Protein AF-A0ABD0YY43-F1 (afdb_monomer)

pLDDT: mean 82.17, std 14.76, range [37.38, 97.19]

Secondary structure (DSSP, 8-state):
--HHHHHHHHHHH-EEEPPHHHHHHTT-TT-SSS--HHHHHHHHHHHSPSSPPHHHHHHHHHHHHHH---------SS--------HHHHHHHHHHSEEESS------TT-GGGTEEEEEE-S-HHHHHHHHHHHHHS--SEEEEEE---SS-HHHHHHHHHHHHHHHHHH--SPPTTSPPTT---S-SSHHHHHHHHHHHHHHHHHHHHHHHHHHHHHHHHHT-------

InterPro domains:
  IPR011992 EF-hand domain pair [SSF47473] (21-54)
  IPR031356 Stealth protein CR4, conserved region 4 [PF17103] (133-190)
  IPR047141 Stealth family [PTHR24045] (1-225)

Radius of gyration: 30.5 Å; Cα contacts (8 Å, |Δi|>4): 172; chains: 1; bounding box: 90×61×92 Å

Mean predicted aligned error: 10.99 Å

Foldseek 3Di:
DPPVVVVVVVLVPAKDFDDLVVLQVVLPQVPLQDDDPLSVLLLLLQLDPPPDDPVSVVVVVVLVVVQDDPDPDDPDPGDHPPDDPRPSSVSSCVRPRMDRPDPDDDPDPPPPVQAEDEDEAELPPVVNSRVLSVCSNPPHNHYHYHYPYDPDDPVSSVVSVVVVVSSCCSNPVDDDPPDDDPVDDDPDPDPVVVVVVVVVVVVVVVVVVVVVVVVVVVVCCVVPPDDPPDD

Organism: NCBI:txid642074

Nearest PDB structures (foldseek):
  7s6n-assembly1_B  TM=3.798E-01  e=2.644E-12  Danio rerio
  7s05-assembly1_A  TM=4.177E-01  e=2.418E-10  Homo sapiens
  7s6n-assembly1_A  TM=4.137E-01  e=1.912E-10  Danio rerio
  7dxi-assembly1_B  TM=4.588E-01  e=2.381E-09  Drosophila melanogaster
  7s06-assembly1_B  TM=3.882E-01  e=8.785E-10  Homo sapiens

Sequence (231 aa):
MQFSFSYFYFLMSEKIDVPREKLFDMFDTDSSGTWSDREIRTILTRLYSLPLNRVSVLHFETMLKQCAKPRQNISHLYERYLDSNLKIMKQLEDKFGTLPKYPYDLVKSKVTETVSAFHMIPSNVTTLLTILDAVRSRPMKFICLNDDMGTEPPNQYEVARAILLDFYYSMLPHPSQFELDPEYRNRFLYYDDLMSWHFQRTLTYNVMLYAIIALLVLMTFYCCKPEVTHG

Solvent-accessible surface area (backbone atoms only — not comparable to full-atom values): 14103 Å² total; per-residue (Å²): 132,62,69,68,60,58,53,49,52,48,59,72,65,39,64,38,78,51,54,71,68,59,61,50,53,74,52,25,70,74,70,71,58,45,75,50,76,53,31,48,49,36,51,47,39,55,75,45,72,81,76,84,47,73,65,62,54,50,52,51,51,50,52,50,55,77,55,56,71,90,73,80,88,74,96,54,101,62,71,65,74,85,80,70,88,34,71,60,53,54,58,45,40,77,72,57,22,64,40,67,64,55,99,74,76,89,78,62,97,83,45,71,74,73,44,40,44,81,42,79,37,50,37,52,55,71,62,34,51,51,54,53,42,51,43,53,42,56,74,50,87,36,74,46,79,42,84,61,55,74,91,62,60,69,73,46,38,54,53,31,52,51,53,54,50,52,51,43,47,43,80,49,57,67,81,59,94,85,57,68,60,92,94,54,71,86,89,52,94,46,71,68,56,47,50,53,48,51,51,53,51,51,52,52,50,52,53,53,50,53,52,51,51,52,51,52,53,52,49,48,59,68,72,64,58,76,81,78,79,85,124

Structure (mmCIF, N/CA/C/O backbone):
data_AF-A0ABD0YY43-F1
#
_entry.id   AF-A0ABD0YY43-F1
#
loop_
_atom_site.group_PDB
_atom_site.id
_atom_site.type_symbol
_atom_site.label_atom_id
_atom_site.label_alt_id
_atom_site.label_comp_id
_atom_site.label_asym_id
_atom_site.label_entity_id
_atom_site.label_seq_id
_atom_site.pdbx_PDB_ins_code
_atom_site.Cartn_x
_atom_site.Cartn_y
_atom_site.Cartn_z
_atom_site.occupancy
_atom_site.B_iso_or_equiv
_atom_site.auth_seq_id
_atom_site.auth_comp_id
_atom_site.auth_asym_id
_atom_site.auth_atom_id
_atom_site.pdbx_PDB_model_num
ATOM 1 N N . MET A 1 1 ? -43.400 12.376 2.506 1.00 61.53 1 MET A N 1
ATOM 2 C CA . MET A 1 1 ? -42.117 11.850 1.982 1.00 61.53 1 MET A CA 1
ATOM 3 C C . MET A 1 1 ? -42.419 10.886 0.845 1.00 61.53 1 MET A C 1
ATOM 5 O O . MET A 1 1 ? -43.388 10.150 0.967 1.00 61.53 1 MET A O 1
ATOM 9 N N . GLN A 1 2 ? -41.647 10.894 -0.246 1.00 87.38 2 GLN A N 1
ATOM 10 C CA . GLN A 1 2 ? -41.758 9.860 -1.286 1.00 87.38 2 GLN A CA 1
ATOM 11 C C . GLN A 1 2 ? -41.125 8.554 -0.771 1.00 87.38 2 GLN A C 1
ATOM 13 O O . GLN A 1 2 ? -40.079 8.606 -0.126 1.00 87.38 2 GLN A O 1
ATOM 18 N N . PHE A 1 3 ? -41.744 7.402 -1.053 1.00 90.31 3 PHE A N 1
ATOM 19 C CA . PHE A 1 3 ? -41.306 6.079 -0.571 1.00 90.31 3 PHE A CA 1
ATOM 20 C C . PHE A 1 3 ? -39.839 5.764 -0.908 1.00 90.31 3 PHE A C 1
ATOM 22 O O . PHE A 1 3 ? -39.116 5.206 -0.085 1.00 90.31 3 PHE A O 1
ATOM 29 N N . SER A 1 4 ? -39.380 6.189 -2.086 1.00 87.06 4 SER A N 1
ATOM 30 C CA . SER A 1 4 ? -37.999 6.021 -2.547 1.00 87.06 4 SER A CA 1
ATOM 31 C C . SER A 1 4 ? -36.975 6.625 -1.584 1.00 87.06 4 SER A C 1
ATOM 33 O O . SER A 1 4 ? -36.005 5.957 -1.238 1.00 87.06 4 SER A O 1
ATOM 35 N N . PHE A 1 5 ? -37.197 7.848 -1.089 1.00 88.12 5 PHE A N 1
ATOM 36 C CA . PHE A 1 5 ? -36.275 8.482 -0.142 1.00 88.12 5 PHE A CA 1
ATOM 37 C C . PHE A 1 5 ? -36.197 7.702 1.169 1.00 88.12 5 PHE A C 1
ATOM 39 O O . PHE A 1 5 ? -35.101 7.434 1.649 1.00 88.12 5 PHE A O 1
ATOM 46 N N . SER A 1 6 ? -37.338 7.285 1.721 1.00 89.81 6 SER A N 1
ATOM 47 C CA . SER A 1 6 ? -37.380 6.486 2.950 1.00 89.81 6 SER A CA 1
ATOM 48 C C . SER A 1 6 ? -36.691 5.127 2.784 1.00 89.81 6 SER A C 1
ATOM 50 O O . SER A 1 6 ? -35.958 4.712 3.677 1.00 89.81 6 SER A O 1
ATOM 52 N N . TYR A 1 7 ? -36.859 4.465 1.634 1.00 89.69 7 TYR A N 1
ATOM 53 C CA . TYR A 1 7 ? -36.177 3.205 1.329 1.00 89.69 7 TYR A CA 1
ATOM 54 C C . TYR A 1 7 ? -34.656 3.375 1.231 1.00 89.69 7 TYR A C 1
ATOM 56 O O . TYR A 1 7 ? -33.912 2.589 1.814 1.00 89.69 7 TYR A O 1
ATOM 64 N N . PHE A 1 8 ? -34.177 4.434 0.569 1.00 87.56 8 PHE A N 1
ATOM 65 C CA . PHE A 1 8 ? -32.746 4.729 0.557 1.00 87.56 8 PHE A CA 1
ATOM 66 C C . PHE A 1 8 ? -32.230 5.025 1.964 1.00 87.56 8 PHE A C 1
ATOM 68 O O . PHE A 1 8 ? -31.230 4.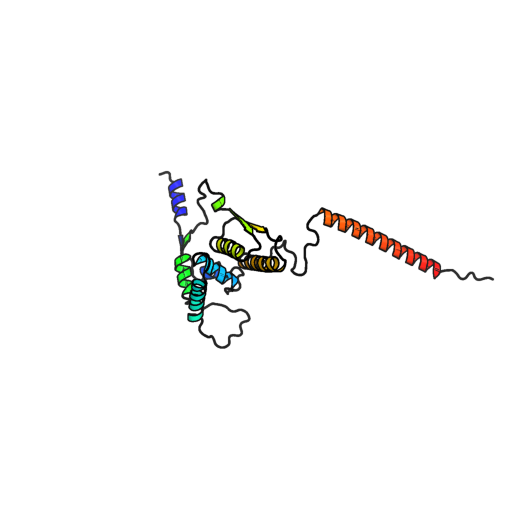441 2.344 1.00 87.56 8 PHE A O 1
ATOM 75 N N . TYR A 1 9 ? -32.917 5.831 2.779 1.00 88.06 9 TYR A N 1
ATOM 76 C CA . TYR A 1 9 ? -32.519 6.053 4.178 1.00 88.06 9 TYR A CA 1
ATOM 77 C C . TYR A 1 9 ? -32.472 4.777 5.020 1.00 88.06 9 TYR A C 1
ATOM 79 O O . TYR A 1 9 ? -31.620 4.688 5.897 1.00 88.06 9 TYR A O 1
ATOM 87 N N . PHE A 1 10 ? -33.335 3.797 4.750 1.00 89.50 10 PHE A N 1
ATOM 88 C CA . PHE A 1 10 ? -33.272 2.491 5.400 1.00 89.50 10 PHE A CA 1
ATOM 89 C C . PHE A 1 10 ? -31.998 1.731 5.009 1.00 89.50 10 PHE A C 1
ATOM 91 O O . PHE A 1 10 ? -31.232 1.354 5.893 1.00 89.50 10 PHE A O 1
ATOM 98 N N . LEU A 1 11 ? -31.715 1.582 3.706 1.00 89.50 11 LEU A N 1
ATOM 99 C CA . LEU A 1 11 ? -30.467 0.959 3.234 1.00 89.50 11 LEU A CA 1
ATOM 100 C C . LEU A 1 11 ? -29.243 1.675 3.839 1.00 89.50 11 LEU A C 1
ATOM 102 O O . LEU A 1 11 ? -28.413 1.024 4.459 1.00 89.50 11 LEU A O 1
ATOM 106 N N . MET A 1 12 ? -29.269 3.011 3.746 1.00 85.50 12 MET A N 1
ATOM 107 C CA . MET A 1 12 ? -28.687 4.071 4.591 1.00 85.50 12 MET A CA 1
ATOM 108 C C . MET A 1 12 ? -28.177 3.740 6.001 1.00 85.50 12 MET A C 1
ATOM 110 O O . MET A 1 12 ? -27.076 4.122 6.416 1.00 85.50 12 MET A O 1
ATOM 114 N N . SER A 1 13 ? -29.063 3.146 6.784 1.00 88.50 13 SER A N 1
ATOM 115 C CA . SER A 1 13 ? -28.922 3.035 8.232 1.00 88.50 13 SER A CA 1
ATOM 116 C C . SER A 1 13 ? -28.624 1.620 8.698 1.00 88.50 13 SER A C 1
ATOM 118 O O . SER A 1 13 ? -28.236 1.443 9.851 1.00 88.50 13 SER A O 1
ATOM 120 N N . GLU A 1 14 ? -28.823 0.629 7.828 1.00 92.25 14 GLU A N 1
ATOM 121 C CA . GLU A 1 14 ? -28.639 -0.777 8.160 1.00 92.25 14 GLU A CA 1
ATOM 122 C C . GLU A 1 14 ? -27.172 -1.064 8.483 1.00 92.25 14 GLU A C 1
ATOM 124 O O . GLU A 1 14 ? -26.265 -0.823 7.681 1.00 92.25 14 GLU A O 1
ATOM 129 N N . LYS A 1 15 ? -26.947 -1.618 9.672 1.00 92.56 15 LYS A N 1
ATOM 130 C CA . LYS A 1 15 ? -25.629 -1.989 10.180 1.00 92.56 15 LYS A CA 1
ATOM 131 C C . LYS A 1 15 ? -25.594 -3.474 10.511 1.00 92.56 15 LYS A C 1
ATOM 133 O O . LYS A 1 15 ? -26.623 -4.071 10.814 1.00 92.56 15 LYS A O 1
ATOM 138 N N . ILE A 1 16 ? -24.405 -4.053 10.441 1.00 93.62 16 ILE A N 1
ATOM 139 C CA . ILE A 1 16 ? -24.123 -5.418 10.873 1.00 93.62 16 ILE A CA 1
ATOM 140 C C . ILE A 1 16 ? -23.038 -5.400 11.937 1.00 93.62 16 ILE A C 1
ATOM 142 O O . ILE A 1 16 ? -22.095 -4.607 11.853 1.00 93.62 16 ILE A O 1
ATOM 146 N N . ASP A 1 17 ? -23.166 -6.306 12.896 1.00 94.31 17 ASP A N 1
ATOM 147 C CA . ASP A 1 17 ? -22.098 -6.587 13.840 1.00 94.31 17 ASP A CA 1
ATOM 148 C C . ASP A 1 17 ? -21.083 -7.523 13.185 1.00 94.31 17 ASP A C 1
ATOM 150 O O . ASP A 1 17 ? -21.429 -8.524 12.545 1.00 94.31 17 ASP A O 1
ATOM 154 N N . VAL A 1 18 ? -19.814 -7.159 13.307 1.00 91.25 18 VAL A N 1
ATOM 155 C CA . VAL A 1 18 ? -18.696 -7.891 12.731 1.00 91.25 18 VAL A CA 1
ATOM 156 C C . VAL A 1 18 ? -18.196 -8.884 13.777 1.00 91.25 18 VAL A C 1
ATOM 158 O O . VAL A 1 18 ? -17.769 -8.466 14.854 1.00 91.25 18 VAL A O 1
ATOM 161 N N . PRO A 1 19 ? -18.238 -10.199 13.499 1.00 89.88 19 PRO A N 1
ATOM 162 C CA . PRO A 1 19 ? -17.684 -11.187 14.410 1.00 89.88 19 PRO A CA 1
ATOM 163 C C . PRO A 1 19 ? -16.160 -11.032 14.496 1.00 89.88 19 PRO A C 1
ATOM 165 O O . PRO A 1 19 ? -15.510 -10.601 13.539 1.00 89.88 19 PRO A O 1
ATOM 168 N N . ARG A 1 20 ? -15.583 -11.409 15.641 1.00 86.19 20 ARG A N 1
ATOM 169 C CA . ARG A 1 20 ? -14.148 -11.247 15.930 1.00 86.19 20 ARG A CA 1
ATOM 170 C C . ARG A 1 20 ? -13.242 -11.876 14.886 1.00 86.19 20 ARG A C 1
ATOM 172 O O . ARG A 1 20 ? -12.203 -11.310 14.573 1.00 86.19 20 ARG A O 1
ATOM 179 N N . GLU A 1 21 ? -13.638 -13.026 14.360 1.00 85.75 21 GLU A N 1
ATOM 180 C CA . GLU A 1 21 ? -12.885 -13.761 13.349 1.00 85.75 21 GLU A CA 1
ATOM 181 C C . GLU A 1 21 ? -12.762 -12.913 12.080 1.00 85.75 21 GLU A C 1
ATOM 183 O O . GLU A 1 21 ? -11.660 -12.637 11.625 1.00 85.75 21 GLU A O 1
ATOM 188 N N . LYS A 1 22 ? -13.878 -12.348 11.601 1.00 88.50 22 LYS A N 1
ATOM 189 C CA . LYS A 1 22 ? -13.852 -11.443 10.444 1.00 88.50 22 LYS A CA 1
ATOM 190 C C . LYS A 1 22 ? -13.056 -10.175 10.709 1.00 88.50 22 LYS A C 1
ATOM 192 O O . LYS A 1 22 ? -12.445 -9.643 9.794 1.00 88.50 22 LYS A O 1
ATOM 197 N N . LEU A 1 23 ? -13.082 -9.670 11.938 1.00 88.81 23 LEU A N 1
ATOM 198 C CA . LEU A 1 23 ? -12.307 -8.493 12.307 1.00 88.81 23 LEU A CA 1
ATOM 199 C C . LEU A 1 23 ? -10.799 -8.762 12.271 1.00 88.81 23 LEU A C 1
ATOM 201 O O . LEU A 1 23 ? -10.032 -7.866 11.929 1.00 88.81 23 LEU A O 1
ATOM 205 N N . PHE A 1 24 ? -10.387 -9.985 12.602 1.00 87.06 24 PHE A N 1
ATOM 206 C CA . PHE A 1 24 ? -9.013 -10.430 12.422 1.00 87.06 24 PHE A CA 1
ATOM 207 C C . PHE A 1 24 ? -8.654 -10.524 10.933 1.00 87.06 24 PHE A C 1
ATOM 209 O O . PHE A 1 24 ? -7.702 -9.876 10.492 1.00 87.06 24 PHE A O 1
ATOM 216 N N . ASP A 1 25 ? -9.490 -11.229 10.165 1.00 88.62 25 ASP A N 1
ATOM 217 C CA . ASP A 1 25 ? -9.315 -11.455 8.725 1.00 88.62 25 ASP A CA 1
ATOM 218 C C . ASP A 1 25 ? -9.287 -10.143 7.918 1.00 88.62 25 ASP A C 1
ATOM 220 O O . ASP A 1 25 ? -8.656 -10.055 6.872 1.00 88.62 25 ASP A O 1
ATOM 224 N N . MET A 1 26 ? -9.947 -9.083 8.400 1.00 88.62 26 MET A N 1
ATOM 225 C CA . MET A 1 26 ? -9.931 -7.761 7.760 1.00 88.62 26 MET A CA 1
ATOM 226 C C . MET A 1 26 ? -8.535 -7.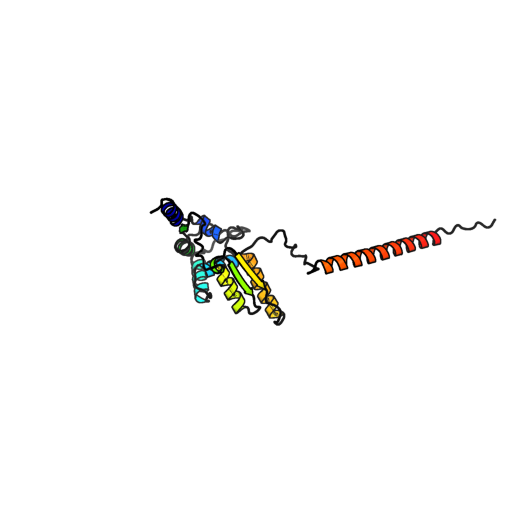131 7.663 1.00 88.62 26 MET A C 1
ATOM 228 O O . MET A 1 26 ? -8.330 -6.261 6.814 1.00 88.62 26 MET A O 1
ATOM 232 N N . PHE A 1 27 ? -7.614 -7.503 8.554 1.00 87.75 27 PHE A N 1
ATOM 233 C CA . PHE A 1 27 ? -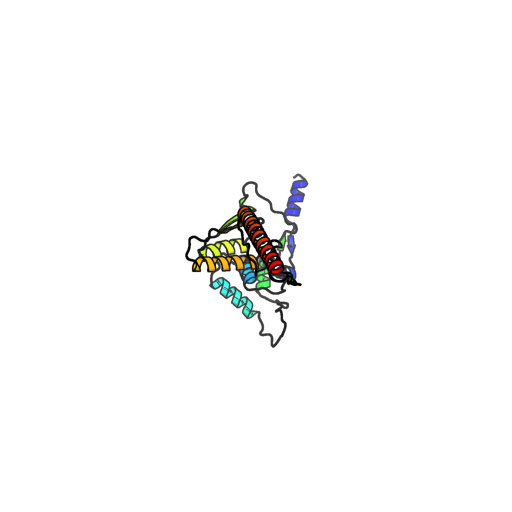6.256 -6.956 8.602 1.00 87.75 27 PHE A CA 1
ATOM 234 C C . PHE A 1 27 ? -5.172 -7.984 8.261 1.00 87.75 27 PHE A C 1
ATOM 236 O O . PHE A 1 27 ? -4.033 -7.569 8.079 1.00 87.75 27 PHE A O 1
ATOM 243 N N . ASP A 1 28 ? -5.524 -9.268 8.165 1.00 88.12 28 ASP A N 1
ATOM 244 C CA . ASP A 1 28 ? -4.682 -10.355 7.646 1.00 88.12 28 ASP A CA 1
ATOM 245 C C . ASP A 1 28 ? -4.773 -10.363 6.109 1.00 88.12 28 ASP A C 1
ATOM 247 O O . ASP A 1 28 ? -5.577 -11.078 5.505 1.00 88.12 28 ASP A O 1
ATOM 251 N N . THR A 1 29 ? -4.035 -9.455 5.465 1.00 86.88 29 THR A N 1
ATOM 252 C CA . THR A 1 29 ? -4.192 -9.181 4.029 1.00 86.88 29 THR A CA 1
ATOM 253 C C . THR A 1 29 ? -3.663 -10.318 3.168 1.00 86.88 29 THR A C 1
ATOM 255 O O . THR A 1 29 ? -4.162 -10.511 2.057 1.00 86.88 29 THR A O 1
ATOM 258 N N . ASP A 1 30 ? -2.682 -11.072 3.666 1.00 85.44 30 ASP A N 1
ATOM 259 C CA . ASP A 1 30 ? -2.086 -12.218 2.977 1.00 85.44 30 ASP A CA 1
ATOM 260 C C . ASP A 1 30 ? -2.723 -13.565 3.356 1.00 85.44 30 ASP A C 1
ATOM 262 O O . ASP A 1 30 ? -2.342 -14.602 2.807 1.00 85.44 30 ASP A O 1
ATOM 266 N N . SER A 1 31 ? -3.743 -13.550 4.226 1.00 87.81 31 SER A N 1
ATOM 267 C CA . SER A 1 31 ? -4.449 -14.744 4.711 1.00 87.81 31 SER A CA 1
ATOM 268 C C . SER A 1 31 ? -3.510 -15.776 5.353 1.00 87.81 31 SER A C 1
ATOM 270 O O . SER A 1 31 ? -3.749 -16.988 5.270 1.00 87.81 31 SER A O 1
ATOM 272 N N . SER A 1 32 ? -2.429 -15.313 5.986 1.00 81.94 32 SER A N 1
ATOM 273 C CA . SER A 1 32 ? -1.456 -16.162 6.678 1.00 81.94 32 SER A CA 1
ATOM 274 C C . SER A 1 32 ? -1.992 -16.729 7.997 1.00 81.94 32 SER A C 1
ATOM 276 O O . SER A 1 32 ? -1.481 -17.735 8.499 1.00 81.94 32 SER A O 1
ATOM 278 N N . GLY A 1 33 ? -3.039 -16.124 8.564 1.00 81.31 33 GLY A N 1
ATOM 279 C CA . GLY A 1 33 ? -3.564 -16.430 9.893 1.00 81.31 33 GLY A CA 1
ATOM 280 C C . GLY A 1 33 ? -2.804 -15.734 11.029 1.00 81.31 33 GLY A C 1
ATOM 281 O O . GLY A 1 33 ? -2.998 -16.083 12.202 1.00 81.31 33 GLY A O 1
ATOM 282 N N . THR A 1 34 ? -1.934 -14.772 10.704 1.00 78.62 34 THR A N 1
ATOM 283 C CA . THR A 1 34 ? -1.149 -13.948 11.640 1.00 78.62 34 THR A CA 1
ATOM 284 C C . THR A 1 34 ? -1.108 -12.499 11.194 1.00 78.62 34 THR A C 1
ATOM 286 O O . THR A 1 34 ? -1.367 -12.210 10.040 1.00 78.62 34 THR A O 1
ATOM 289 N N . TRP A 1 35 ? -0.741 -11.589 12.099 1.00 81.75 35 TRP A N 1
ATOM 290 C CA . TRP A 1 35 ? -0.410 -10.220 11.711 1.00 81.75 35 TRP A CA 1
ATOM 291 C C . TRP A 1 35 ? 1.099 -10.011 11.729 1.00 81.75 35 TRP A C 1
ATOM 293 O O . TRP A 1 35 ? 1.737 -10.077 12.781 1.00 81.75 35 TRP A O 1
ATOM 303 N N . SER A 1 36 ? 1.648 -9.719 10.560 1.00 80.00 36 SER A N 1
ATOM 304 C CA . SER A 1 36 ? 3.014 -9.251 10.360 1.00 80.00 36 SER A CA 1
ATOM 305 C C . SER A 1 36 ? 3.203 -7.805 10.843 1.00 80.00 36 SER A C 1
ATOM 307 O O . SER A 1 36 ? 2.241 -7.056 11.031 1.00 80.00 36 SER A O 1
ATOM 309 N N . ASP A 1 37 ? 4.457 -7.356 10.973 1.00 79.88 37 ASP A N 1
ATOM 310 C CA . ASP A 1 37 ? 4.786 -5.964 11.335 1.00 79.88 37 ASP A CA 1
ATOM 311 C C . ASP A 1 37 ? 4.120 -4.930 10.405 1.00 79.88 37 ASP A C 1
ATOM 313 O O . ASP A 1 37 ? 3.730 -3.837 10.833 1.00 79.88 37 ASP A O 1
ATOM 317 N N . ARG A 1 38 ? 3.946 -5.290 9.127 1.00 82.75 38 ARG A N 1
ATOM 318 C CA . ARG A 1 38 ? 3.305 -4.463 8.093 1.00 82.75 38 ARG A CA 1
ATOM 319 C C . ARG A 1 38 ? 1.811 -4.276 8.361 1.00 82.75 38 ARG A C 1
ATOM 321 O O . ARG A 1 38 ? 1.306 -3.151 8.341 1.00 82.75 38 ARG A O 1
ATOM 328 N N . GLU A 1 39 ? 1.115 -5.360 8.677 1.00 85.81 39 GLU A N 1
ATOM 329 C CA . GLU A 1 39 ? -0.317 -5.353 8.997 1.00 85.81 39 GLU A CA 1
ATOM 330 C C . GLU A 1 39 ? -0.574 -4.688 10.348 1.00 85.81 39 GLU A C 1
ATOM 332 O O . GLU A 1 39 ? -1.477 -3.858 10.473 1.00 85.81 39 GLU A O 1
ATOM 337 N N . ILE A 1 40 ? 0.298 -4.936 11.330 1.00 85.31 40 ILE A N 1
ATOM 338 C CA . ILE A 1 40 ? 0.300 -4.234 12.616 1.00 85.31 40 ILE A CA 1
ATOM 339 C C . ILE A 1 40 ? 0.432 -2.723 12.408 1.00 85.31 40 ILE A C 1
ATOM 341 O O . ILE A 1 40 ? -0.300 -1.949 13.032 1.00 85.31 40 ILE A O 1
ATOM 345 N N . ARG A 1 41 ? 1.318 -2.270 11.511 1.00 87.06 41 ARG A N 1
ATOM 346 C CA . ARG A 1 41 ? 1.420 -0.843 11.179 1.00 87.06 41 ARG A CA 1
ATOM 347 C C . ARG A 1 41 ? 0.105 -0.313 10.615 1.00 87.06 41 ARG A C 1
ATOM 349 O O . ARG A 1 41 ? -0.346 0.754 11.030 1.00 87.06 41 ARG A O 1
ATOM 356 N N . THR A 1 42 ? -0.541 -1.055 9.722 1.00 89.88 42 THR A N 1
ATOM 357 C CA . THR A 1 42 ? -1.858 -0.683 9.188 1.00 89.88 42 THR A CA 1
ATOM 358 C C . THR A 1 42 ? -2.898 -0.565 10.306 1.00 89.88 42 THR A C 1
ATOM 360 O O . THR A 1 42 ? -3.562 0.468 10.405 1.00 89.88 42 THR A O 1
ATOM 363 N N . ILE A 1 43 ? -2.960 -1.523 11.233 1.00 90.19 43 ILE A N 1
ATOM 364 C CA . ILE A 1 43 ? -3.825 -1.460 12.422 1.00 90.19 43 ILE A CA 1
ATOM 365 C C . ILE A 1 43 ? -3.523 -0.214 13.273 1.00 90.19 43 ILE A C 1
ATOM 367 O O . ILE A 1 43 ? -4.439 0.505 13.678 1.00 90.19 43 ILE A O 1
ATOM 371 N N . LEU A 1 44 ? -2.249 0.105 13.507 1.00 90.06 44 LEU A N 1
ATOM 372 C CA . LEU A 1 44 ? -1.841 1.286 14.273 1.00 90.06 44 LEU A CA 1
ATOM 373 C C . LEU A 1 44 ? -2.334 2.588 13.637 1.00 90.06 44 LEU A C 1
ATOM 375 O O . LEU A 1 44 ? -2.940 3.406 14.329 1.00 90.06 44 LEU A O 1
ATOM 379 N N . THR A 1 45 ? -2.130 2.765 12.327 1.00 93.12 45 THR A N 1
ATOM 380 C CA . THR A 1 45 ? -2.613 3.957 11.596 1.00 93.12 45 THR A CA 1
ATOM 381 C C . THR A 1 45 ? -4.134 4.088 11.622 1.00 93.12 45 THR A C 1
ATOM 383 O O . THR A 1 45 ? -4.678 5.179 11.475 1.00 93.12 45 THR A O 1
ATOM 386 N N . ARG A 1 46 ? -4.829 2.966 11.816 1.00 91.94 46 ARG A N 1
ATOM 387 C CA . ARG A 1 46 ? -6.282 2.886 11.885 1.00 91.94 46 ARG A CA 1
ATOM 388 C C . ARG A 1 46 ? -6.822 3.133 13.272 1.00 91.94 46 ARG A C 1
ATOM 390 O O . ARG A 1 46 ? -7.923 3.659 13.370 1.00 91.94 46 ARG A O 1
ATOM 397 N N . LEU A 1 47 ? -6.100 2.772 14.327 1.00 90.31 47 LEU A N 1
ATOM 398 C CA . LEU A 1 47 ? -6.525 2.954 15.715 1.00 90.31 47 LEU A CA 1
ATOM 399 C C . LEU A 1 47 ? -6.154 4.338 16.258 1.00 90.31 47 LEU A C 1
ATOM 401 O O . LEU A 1 47 ? -7.003 4.984 16.876 1.00 90.31 47 LEU A O 1
ATOM 405 N N . TYR A 1 48 ? -4.941 4.811 15.975 1.00 90.94 48 TYR A N 1
ATOM 406 C CA . TYR A 1 48 ? -4.381 6.051 16.514 1.00 90.94 48 TYR A CA 1
ATOM 407 C C . TYR A 1 48 ? -4.425 7.202 15.504 1.00 90.94 48 TYR A C 1
ATOM 409 O O . TYR A 1 48 ? -4.602 7.007 14.305 1.00 90.94 48 TYR A O 1
ATOM 417 N N . SER A 1 49 ? -4.261 8.429 15.997 1.00 91.50 49 SER A N 1
ATOM 418 C CA . SER A 1 49 ? -4.097 9.613 15.152 1.00 91.50 49 SER A CA 1
ATOM 419 C C . SER A 1 49 ? -2.712 9.649 14.505 1.00 91.50 49 SER A C 1
ATOM 421 O O . SER A 1 49 ? -1.717 9.315 15.151 1.00 91.50 49 SER A O 1
ATOM 423 N N . LEU A 1 50 ? -2.645 10.125 13.263 1.00 91.50 50 LEU A N 1
ATOM 424 C CA . LEU A 1 50 ? -1.389 10.369 12.557 1.00 91.50 50 LEU A CA 1
ATOM 425 C C . LEU A 1 50 ? -0.793 11.752 12.892 1.00 91.50 50 LEU A C 1
ATOM 427 O O . LEU A 1 50 ? -1.559 12.674 13.185 1.00 91.50 50 LEU A O 1
ATOM 431 N N . PRO A 1 51 ? 0.542 11.928 12.794 1.00 91.56 51 PRO A N 1
ATOM 432 C CA . PRO A 1 51 ? 1.550 10.891 12.549 1.00 91.56 51 PRO A CA 1
ATOM 433 C C . PRO A 1 51 ? 1.702 9.955 13.756 1.00 91.56 51 PRO A C 1
ATOM 435 O O . PRO A 1 51 ? 1.524 10.369 14.904 1.00 91.56 51 PRO A O 1
ATOM 438 N N . LEU A 1 52 ? 2.049 8.690 13.505 1.00 86.38 52 LEU A N 1
ATOM 439 C CA . LEU A 1 52 ? 2.282 7.731 14.583 1.00 86.38 52 LEU A CA 1
ATOM 440 C C . LEU A 1 52 ? 3.472 8.182 15.436 1.00 86.38 52 LEU A C 1
ATOM 442 O O . LEU A 1 52 ? 4.592 8.320 14.946 1.00 86.38 52 LEU A O 1
ATOM 446 N N . ASN A 1 53 ? 3.232 8.396 16.727 1.00 86.19 53 ASN A N 1
ATOM 447 C CA . ASN A 1 53 ? 4.284 8.739 17.673 1.00 86.19 53 ASN A CA 1
ATOM 448 C C . ASN A 1 53 ? 4.800 7.480 18.397 1.00 86.19 53 ASN A C 1
ATOM 450 O O . ASN A 1 53 ? 4.108 6.466 18.517 1.00 86.19 53 ASN A O 1
ATOM 454 N N . ARG A 1 54 ? 6.030 7.555 18.919 1.00 81.62 54 ARG A N 1
ATOM 455 C CA . ARG A 1 54 ? 6.674 6.438 19.632 1.00 81.62 54 ARG A CA 1
ATOM 456 C C . ARG A 1 54 ? 5.855 5.947 20.833 1.00 81.62 54 ARG A C 1
ATOM 458 O O . ARG A 1 54 ? 5.897 4.764 21.148 1.00 81.62 54 ARG A O 1
ATOM 465 N N . VAL A 1 55 ? 5.119 6.842 21.493 1.00 85.50 55 VAL A N 1
ATOM 466 C CA . VAL A 1 55 ? 4.308 6.517 22.675 1.00 85.50 55 VAL A CA 1
ATOM 467 C C . VAL A 1 55 ? 3.130 5.620 22.295 1.00 85.50 55 VAL A C 1
ATOM 469 O O . VAL A 1 55 ? 2.905 4.613 22.958 1.00 85.50 55 VAL A O 1
ATOM 472 N N . SER A 1 56 ? 2.423 5.930 21.207 1.00 82.12 56 SER A N 1
ATOM 473 C CA . SER A 1 56 ? 1.315 5.133 20.673 1.00 82.12 56 SER A CA 1
ATOM 474 C C . SER A 1 56 ? 1.779 3.742 20.250 1.00 82.12 56 SER A C 1
ATOM 476 O O . SER A 1 56 ? 1.131 2.755 20.591 1.00 82.12 56 SER A O 1
ATOM 478 N N . VAL A 1 57 ? 2.933 3.652 19.580 1.00 79.88 57 VAL A N 1
ATOM 479 C CA . VAL A 1 57 ? 3.525 2.366 19.178 1.00 79.88 57 VAL A CA 1
ATOM 480 C C . VAL A 1 57 ? 3.899 1.530 20.404 1.00 79.88 57 VAL A C 1
ATOM 482 O O . VAL A 1 57 ? 3.498 0.375 20.503 1.00 79.88 57 VAL A O 1
ATOM 485 N N . LEU A 1 58 ? 4.595 2.122 21.382 1.00 79.00 58 LEU A N 1
ATOM 486 C CA . LEU A 1 58 ? 5.004 1.420 22.602 1.00 79.00 58 LEU A CA 1
ATOM 487 C C . LEU A 1 58 ? 3.802 0.986 23.452 1.00 79.00 58 LEU A C 1
ATOM 489 O O . LEU A 1 58 ? 3.818 -0.087 24.058 1.00 79.00 58 LEU A O 1
ATOM 493 N N . HIS A 1 59 ? 2.753 1.810 23.506 1.00 84.25 59 HIS A N 1
ATOM 494 C CA . HIS A 1 59 ? 1.515 1.469 24.198 1.00 84.25 59 HIS A CA 1
ATOM 495 C C . HIS A 1 59 ? 0.868 0.228 23.576 1.00 84.25 59 HIS A C 1
ATOM 497 O O . HIS A 1 59 ? 0.556 -0.726 24.290 1.00 84.25 59 HIS A O 1
ATOM 503 N N . PHE A 1 60 ? 0.748 0.204 22.248 1.00 82.44 60 PHE A N 1
ATOM 504 C CA . PHE A 1 60 ? 0.218 -0.941 21.513 1.00 82.44 60 PHE A CA 1
ATOM 505 C C . PHE A 1 60 ? 1.083 -2.200 21.685 1.00 82.44 60 PHE A C 1
ATOM 507 O O . PHE A 1 60 ? 0.563 -3.271 21.990 1.00 82.44 60 PHE A O 1
ATOM 514 N N . GLU A 1 61 ? 2.408 -2.074 21.587 1.00 77.00 61 GLU A N 1
ATOM 515 C CA . GLU A 1 61 ? 3.349 -3.179 21.809 1.00 77.00 61 GLU A CA 1
ATOM 516 C C . GLU A 1 61 ? 3.231 -3.750 23.231 1.00 77.00 61 GLU A C 1
ATOM 518 O O . GLU A 1 61 ? 3.216 -4.964 23.435 1.00 77.00 61 GLU A O 1
ATOM 523 N N . THR A 1 62 ? 3.087 -2.883 24.234 1.00 80.12 62 THR A N 1
ATOM 524 C CA . THR A 1 62 ? 2.876 -3.303 25.625 1.00 80.12 62 THR A CA 1
ATOM 525 C C . THR A 1 62 ? 1.562 -4.069 25.773 1.00 80.12 62 THR A C 1
ATOM 527 O O . THR A 1 62 ? 1.519 -5.078 26.479 1.00 80.12 62 THR A O 1
ATOM 530 N N . MET A 1 63 ? 0.497 -3.636 25.088 1.00 78.62 63 MET A N 1
ATOM 531 C CA . MET A 1 63 ? -0.776 -4.360 25.070 1.00 78.62 63 MET A CA 1
ATOM 532 C C . MET A 1 63 ? -0.638 -5.745 24.432 1.00 78.62 63 MET A C 1
ATOM 534 O O . MET A 1 63 ? -1.177 -6.702 24.988 1.00 78.62 63 MET A O 1
ATOM 538 N N . LEU A 1 64 ? 0.108 -5.872 23.327 1.00 74.19 64 LEU A N 1
ATOM 539 C CA . LEU A 1 64 ? 0.417 -7.168 22.711 1.00 74.19 64 LEU A CA 1
ATOM 540 C C . LEU A 1 64 ? 1.188 -8.073 23.682 1.00 74.19 64 LEU A C 1
ATOM 542 O O . LEU A 1 64 ? 0.758 -9.194 23.959 1.00 74.19 64 LEU A O 1
ATOM 546 N N . LYS A 1 65 ? 2.285 -7.571 24.263 1.00 70.75 65 LYS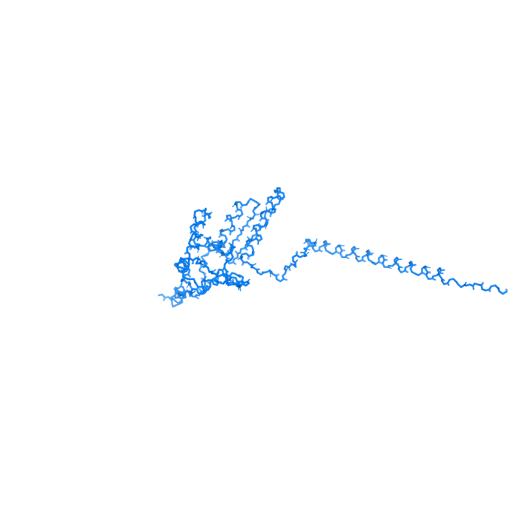 A N 1
ATOM 547 C CA . LYS A 1 65 ? 3.165 -8.338 25.162 1.00 70.75 65 LYS A CA 1
ATOM 548 C C . LYS A 1 65 ? 2.471 -8.804 26.437 1.00 70.75 65 LYS A C 1
ATOM 550 O O . LYS A 1 65 ? 2.679 -9.933 26.859 1.00 70.75 65 LYS A O 1
ATOM 555 N N . GLN A 1 66 ? 1.624 -7.970 27.043 1.00 68.88 66 GLN A N 1
ATOM 556 C CA . GLN A 1 66 ? 0.855 -8.360 28.233 1.00 68.88 66 GLN A CA 1
ATOM 557 C C . GLN A 1 66 ? -0.129 -9.503 27.962 1.00 68.88 66 GLN A C 1
ATOM 559 O O . GLN A 1 66 ? -0.528 -10.204 28.890 1.00 68.88 66 GLN A O 1
ATOM 564 N N . CYS A 1 67 ? -0.544 -9.672 26.709 1.00 63.81 67 CYS A N 1
ATOM 565 C CA . CYS A 1 67 ? -1.484 -10.709 26.311 1.00 63.81 67 CYS A CA 1
ATOM 566 C C . CYS A 1 67 ? -0.784 -11.967 25.774 1.00 63.81 67 CYS A C 1
ATOM 568 O O . CYS A 1 67 ? -1.354 -13.055 25.850 1.00 63.81 67 CYS A O 1
ATOM 570 N N . ALA A 1 68 ? 0.447 -11.841 25.268 1.00 63.03 68 ALA A N 1
ATOM 571 C CA . ALA A 1 68 ? 1.273 -12.962 24.842 1.00 63.03 68 ALA A CA 1
ATOM 572 C C . ALA A 1 68 ? 1.771 -13.746 26.069 1.00 63.03 68 ALA A C 1
ATOM 574 O O . ALA A 1 68 ? 2.785 -13.417 26.683 1.00 63.03 68 ALA A O 1
ATOM 575 N N . LYS A 1 69 ? 1.048 -14.803 26.458 1.00 59.47 69 LYS A N 1
ATOM 576 C CA . LYS A 1 69 ? 1.585 -15.770 27.426 1.00 59.47 69 LYS A CA 1
ATOM 577 C C . LYS A 1 69 ? 2.811 -16.456 26.802 1.00 59.47 69 LYS A C 1
ATOM 579 O O . LYS A 1 69 ? 2.722 -16.849 25.639 1.00 59.47 69 LYS A O 1
ATOM 584 N N . PRO A 1 70 ? 3.915 -16.670 27.541 1.00 52.84 70 PRO A N 1
ATOM 585 C CA . PRO A 1 70 ? 5.016 -17.484 27.044 1.00 52.84 70 PRO A CA 1
ATOM 586 C C . PRO A 1 70 ? 4.502 -18.913 26.843 1.00 52.84 70 PRO A C 1
ATOM 588 O O . PRO A 1 70 ? 4.224 -19.627 27.807 1.00 52.84 70 PRO A O 1
ATOM 591 N N . ARG A 1 71 ? 4.302 -19.318 25.588 1.00 49.69 71 ARG A N 1
ATOM 592 C CA . ARG A 1 71 ? 3.891 -20.681 25.249 1.00 49.69 71 ARG A CA 1
ATOM 593 C C . ARG A 1 71 ? 5.161 -21.518 25.106 1.00 49.69 71 ARG A C 1
ATOM 595 O O . ARG A 1 71 ? 6.022 -21.204 24.291 1.00 49.69 71 ARG A O 1
ATOM 602 N N . GLN A 1 72 ? 5.306 -22.548 25.939 1.00 47.09 72 GLN A N 1
ATOM 603 C CA . GLN A 1 72 ? 6.390 -23.523 25.812 1.00 47.09 72 GLN A CA 1
ATOM 604 C C . GLN A 1 72 ? 6.273 -24.267 24.475 1.00 47.09 72 GLN A C 1
ATOM 606 O O . GLN A 1 72 ? 5.199 -24.769 24.152 1.00 47.09 72 GLN A O 1
ATOM 611 N N . ASN A 1 73 ? 7.393 -24.320 23.745 1.00 49.69 73 ASN A N 1
ATOM 612 C CA . ASN A 1 73 ? 7.717 -25.193 22.612 1.00 49.69 73 ASN A CA 1
ATOM 613 C C . ASN A 1 73 ? 6.531 -25.638 21.750 1.00 49.69 73 ASN A C 1
ATOM 615 O O . ASN A 1 73 ? 6.089 -26.783 21.828 1.00 49.69 73 ASN A O 1
ATOM 619 N N . ILE A 1 74 ? 6.079 -24.759 20.861 1.00 49.41 74 ILE A N 1
ATOM 620 C CA . ILE A 1 74 ? 5.251 -25.170 19.732 1.00 49.41 74 ILE A CA 1
ATOM 621 C C . ILE A 1 74 ? 6.069 -24.975 18.459 1.00 49.41 74 ILE A C 1
ATOM 623 O O . ILE A 1 74 ? 6.278 -23.860 17.996 1.00 49.41 74 ILE A O 1
ATOM 627 N N . SER A 1 75 ? 6.552 -26.093 17.915 1.00 45.19 75 SER A N 1
ATOM 628 C CA . SER A 1 75 ? 7.057 -26.179 16.547 1.00 45.19 75 SER A CA 1
ATOM 629 C C . SER A 1 75 ? 5.856 -26.151 15.601 1.00 45.19 75 SER A C 1
ATOM 631 O O . SER A 1 75 ? 5.321 -27.186 15.207 1.00 45.19 75 SER A O 1
ATOM 633 N N . HIS A 1 76 ? 5.377 -24.955 15.277 1.00 42.53 76 HIS A N 1
ATOM 634 C CA . HIS A 1 76 ? 4.528 -24.755 14.112 1.00 42.53 76 HIS A CA 1
ATOM 635 C C . HIS A 1 76 ? 5.249 -23.788 13.182 1.00 42.53 76 HIS A C 1
ATOM 637 O O . HIS A 1 76 ? 5.684 -22.721 13.597 1.00 42.53 76 HIS A O 1
ATOM 643 N N . LEU A 1 77 ? 5.414 -24.218 11.929 1.00 45.78 77 LEU A N 1
ATOM 644 C CA . LEU A 1 77 ? 6.102 -23.493 10.856 1.00 45.78 77 LEU A CA 1
ATOM 645 C C . LEU A 1 77 ? 5.392 -22.173 10.480 1.00 45.78 77 LEU A C 1
ATOM 647 O O . LEU A 1 77 ? 5.936 -21.380 9.725 1.00 45.78 77 LEU A O 1
ATOM 651 N N . TYR A 1 78 ? 4.194 -21.951 11.025 1.00 41.00 78 TYR A N 1
ATOM 652 C CA . TYR A 1 78 ? 3.403 -20.736 10.912 1.00 41.00 78 TYR A CA 1
ATOM 653 C C . TYR A 1 78 ? 2.808 -20.460 12.294 1.00 41.00 78 TYR A C 1
ATOM 655 O O . TYR A 1 78 ? 2.120 -21.319 12.860 1.00 41.00 78 TYR A O 1
ATOM 663 N N . GLU A 1 79 ? 3.124 -19.302 12.876 1.00 39.31 79 GLU A N 1
ATOM 664 C CA . GLU A 1 79 ? 2.434 -18.835 14.077 1.00 39.31 79 GLU A CA 1
ATOM 665 C C . GLU A 1 79 ? 0.940 -18.687 13.756 1.00 39.31 79 GLU A C 1
ATOM 667 O O . GLU A 1 79 ? 0.547 -18.533 12.607 1.00 39.31 79 GLU A O 1
ATOM 672 N N . ARG A 1 80 ? 0.071 -18.833 14.753 1.00 43.56 80 ARG A N 1
ATOM 673 C CA . ARG A 1 80 ? -1.380 -18.680 14.594 1.00 43.56 80 ARG A CA 1
ATOM 674 C C . ARG A 1 80 ? -1.888 -18.055 15.880 1.00 43.56 80 ARG A C 1
ATOM 676 O O . ARG A 1 80 ? -1.817 -18.683 16.940 1.00 43.56 80 ARG A O 1
ATOM 683 N N . TYR A 1 81 ? -2.382 -16.822 15.813 1.00 44.38 81 TYR A N 1
ATOM 684 C CA . TYR A 1 81 ? -2.927 -16.089 16.966 1.00 44.38 81 TYR A CA 1
ATOM 685 C C . TYR A 1 81 ? -4.378 -16.525 17.265 1.00 44.38 81 TYR A C 1
ATOM 687 O O . TYR A 1 81 ? -5.296 -15.717 17.356 1.00 44.38 81 TYR A O 1
ATOM 695 N N . LEU A 1 82 ? -4.602 -17.835 17.416 1.00 38.44 82 LEU A N 1
ATOM 696 C CA . LEU A 1 82 ? -5.946 -18.430 17.507 1.00 38.44 82 LEU A CA 1
ATOM 697 C C . LEU A 1 82 ? -6.601 -18.409 18.900 1.00 38.44 82 LEU A C 1
ATOM 699 O O . LEU A 1 82 ? -7.697 -18.930 19.043 1.00 38.44 82 LEU A O 1
ATOM 703 N N . ASP A 1 83 ? -6.006 -17.772 19.910 1.00 37.38 83 ASP A N 1
ATOM 704 C CA . ASP A 1 83 ? -6.627 -17.633 21.240 1.00 37.38 83 ASP A CA 1
ATOM 705 C C . ASP A 1 83 ? -6.511 -16.193 21.751 1.00 37.38 83 ASP 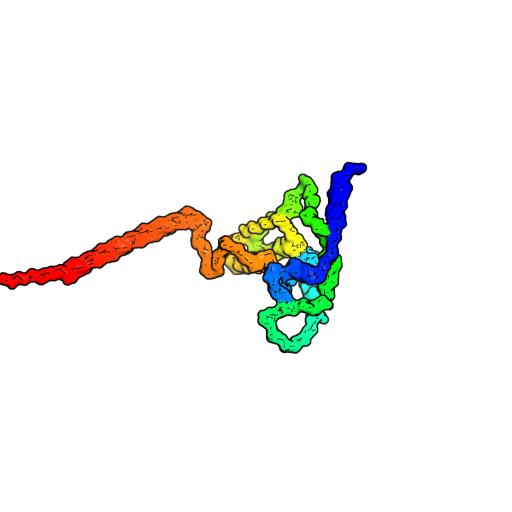A C 1
ATOM 707 O O . ASP A 1 83 ? -5.752 -15.869 22.669 1.00 37.38 83 ASP A O 1
ATOM 711 N N . SER A 1 84 ? -7.262 -15.291 21.127 1.00 41.62 84 SER A N 1
ATOM 712 C CA . SER A 1 84 ? -7.127 -13.856 21.353 1.00 41.62 84 SER A CA 1
ATOM 713 C C . SER A 1 84 ? -8.222 -13.300 22.266 1.00 41.62 84 SER A C 1
ATOM 715 O O . SER A 1 84 ? -9.108 -12.571 21.835 1.00 41.62 84 SER A O 1
ATOM 717 N N . ASN A 1 85 ? -8.072 -13.510 23.580 1.00 47.00 85 ASN A N 1
ATOM 718 C CA . ASN A 1 85 ? -8.544 -12.547 24.597 1.00 47.00 85 ASN A CA 1
ATOM 719 C C . ASN A 1 85 ? -7.616 -11.307 24.631 1.00 47.00 85 ASN A C 1
ATOM 721 O O . ASN A 1 85 ? -7.233 -10.802 25.688 1.00 47.00 85 ASN A O 1
ATOM 725 N N . LEU A 1 86 ? -7.187 -10.848 23.453 1.00 55.28 86 LEU A N 1
ATOM 726 C CA . LEU A 1 86 ? -6.294 -9.711 23.282 1.00 55.28 86 LEU A CA 1
ATOM 727 C C . LEU A 1 86 ? -7.082 -8.439 23.586 1.00 55.28 86 LEU A C 1
ATOM 729 O O . LEU A 1 86 ? -8.107 -8.177 22.962 1.00 55.28 86 LEU A O 1
ATOM 733 N N . LYS A 1 87 ? -6.570 -7.589 24.484 1.00 65.69 87 LYS A N 1
ATOM 734 C CA . LYS A 1 87 ? -7.160 -6.258 24.740 1.00 65.69 87 LYS A CA 1
ATOM 735 C C . LYS A 1 87 ? -7.277 -5.407 23.462 1.00 65.69 87 LYS A C 1
ATOM 737 O O . LYS A 1 87 ? -8.099 -4.500 23.408 1.00 65.69 87 LYS A O 1
ATOM 742 N N . ILE A 1 88 ? -6.469 -5.712 22.445 1.00 75.69 88 ILE A N 1
ATOM 743 C CA . ILE A 1 88 ? -6.506 -5.085 21.118 1.00 75.69 88 ILE A CA 1
ATOM 744 C C . ILE A 1 88 ? -7.764 -5.474 20.342 1.00 75.69 88 ILE A C 1
ATOM 746 O O . ILE A 1 88 ? -8.350 -4.604 19.711 1.00 75.69 88 ILE A O 1
ATOM 750 N N . MET A 1 89 ? -8.236 -6.723 20.451 1.00 79.06 89 MET A N 1
ATOM 751 C CA . MET A 1 89 ? -9.493 -7.130 19.811 1.00 79.06 89 MET A CA 1
ATOM 752 C C . MET A 1 89 ? -10.658 -6.296 20.323 1.00 79.06 89 MET A C 1
ATOM 754 O O . MET A 1 89 ? -11.469 -5.861 19.523 1.00 79.06 89 MET A O 1
ATOM 758 N N . LYS A 1 90 ? -10.672 -5.954 21.615 1.00 82.62 90 LYS A N 1
ATOM 759 C CA . LYS A 1 90 ? -11.681 -5.044 22.163 1.00 82.62 90 LYS A CA 1
ATOM 760 C C . LYS A 1 90 ? -11.616 -3.641 21.542 1.00 82.62 90 LYS A C 1
ATOM 762 O O . LYS A 1 90 ? -12.643 -3.092 21.177 1.00 82.62 90 LYS A O 1
ATOM 767 N N . GLN A 1 91 ? -10.424 -3.060 21.376 1.00 85.50 91 GLN A N 1
ATOM 768 C CA . GLN A 1 91 ? -10.288 -1.751 20.712 1.00 85.50 91 GLN A CA 1
ATOM 769 C C . GLN A 1 91 ? -10.699 -1.799 19.236 1.00 85.50 91 GLN A C 1
ATOM 771 O O . GLN A 1 91 ? -11.244 -0.829 18.708 1.00 85.50 91 GLN A O 1
ATOM 776 N N . LEU A 1 92 ? -10.420 -2.917 18.567 1.00 88.25 92 LEU A N 1
ATOM 777 C CA . LEU A 1 92 ? -10.862 -3.145 17.202 1.00 88.25 92 LEU A CA 1
ATOM 778 C C . LEU A 1 92 ? -12.384 -3.306 17.146 1.00 88.25 92 LEU A C 1
ATOM 780 O O . LEU A 1 92 ? -12.998 -2.715 16.271 1.00 88.25 92 LEU A O 1
ATOM 784 N N . GLU A 1 93 ? -13.001 -4.042 18.071 1.00 89.69 93 GLU A N 1
ATOM 785 C CA . GLU A 1 93 ? -14.459 -4.187 18.177 1.00 89.69 93 GLU A CA 1
ATOM 786 C C . GLU A 1 93 ? -15.124 -2.830 18.427 1.00 89.69 93 GLU A C 1
ATOM 788 O O . GLU A 1 93 ? -16.074 -2.472 17.739 1.00 89.69 93 GLU A O 1
ATOM 793 N N . ASP A 1 94 ? -14.575 -2.022 19.335 1.00 90.00 94 ASP A N 1
ATOM 794 C CA . ASP A 1 94 ? -15.101 -0.687 19.633 1.00 90.00 94 ASP A CA 1
ATOM 795 C C . ASP A 1 94 ? -15.070 0.234 18.393 1.00 90.00 94 ASP A C 1
ATOM 797 O O . ASP A 1 94 ? -15.926 1.110 18.245 1.00 90.00 94 ASP A O 1
ATOM 801 N N . LYS A 1 95 ? -14.094 0.053 17.488 1.00 90.25 95 LYS A N 1
ATOM 802 C CA . LYS A 1 95 ? -13.907 0.912 16.303 1.00 90.25 95 LYS A CA 1
ATOM 803 C C . LYS A 1 95 ? -14.514 0.360 15.009 1.00 90.25 95 LYS A C 1
ATOM 805 O O . LYS A 1 95 ? -14.969 1.138 14.173 1.00 90.25 95 LYS A O 1
ATOM 810 N N . PHE A 1 96 ? -14.492 -0.955 14.828 1.00 91.75 96 PHE A N 1
ATOM 811 C CA . PHE A 1 96 ? -14.820 -1.669 13.587 1.00 91.75 96 PHE A CA 1
ATOM 812 C C . PHE A 1 96 ? -15.835 -2.800 13.794 1.00 91.75 96 PHE A C 1
ATOM 814 O O . PHE A 1 96 ? -16.213 -3.457 12.829 1.00 91.75 96 PHE A O 1
ATOM 821 N N . GLY A 1 97 ? -16.298 -3.028 15.025 1.00 91.19 97 GLY A N 1
ATOM 822 C CA . GLY A 1 97 ? -17.261 -4.078 15.357 1.00 91.19 97 GLY A CA 1
ATOM 823 C C . GLY A 1 97 ? -18.652 -3.844 14.778 1.00 91.19 97 GLY A C 1
ATOM 824 O O . GLY A 1 97 ? -19.440 -4.778 14.724 1.00 91.19 97 GLY A O 1
ATOM 825 N N . THR A 1 98 ? -18.949 -2.642 14.283 1.00 92.38 98 THR A N 1
ATOM 826 C CA . THR A 1 98 ? -20.196 -2.354 13.574 1.00 92.38 98 THR A CA 1
ATOM 827 C C . THR A 1 98 ? -19.902 -1.674 12.240 1.00 92.38 98 THR A C 1
ATOM 829 O O . THR A 1 98 ? -19.341 -0.578 12.201 1.00 92.38 98 THR A O 1
ATOM 832 N N . LEU A 1 99 ? -20.332 -2.295 11.141 1.00 88.94 99 LEU A N 1
ATOM 833 C CA . LEU A 1 99 ? -20.140 -1.793 9.776 1.00 88.94 99 LEU A CA 1
ATOM 834 C C . LEU A 1 99 ? -21.483 -1.607 9.056 1.00 88.94 99 LEU A C 1
ATOM 836 O O . LEU A 1 99 ? -22.465 -2.263 9.412 1.00 88.94 99 LEU A O 1
ATOM 840 N N . PRO A 1 100 ? -21.568 -0.719 8.048 1.00 88.50 100 PRO A N 1
ATOM 841 C CA . PRO A 1 100 ? -22.752 -0.635 7.202 1.00 88.50 100 PRO A CA 1
ATOM 842 C C . PRO A 1 100 ? -22.982 -1.970 6.485 1.00 88.50 100 PRO A C 1
ATOM 844 O O . PRO A 1 100 ? -22.055 -2.571 5.945 1.00 88.50 100 PRO A O 1
ATOM 847 N N . LYS A 1 101 ? -24.235 -2.432 6.471 1.00 89.12 101 LYS A N 1
ATOM 848 C CA . LYS A 1 101 ? -24.626 -3.702 5.846 1.00 89.12 101 LYS A CA 1
ATOM 849 C C . LYS A 1 101 ? -24.419 -3.689 4.336 1.00 89.12 101 LYS A C 1
ATOM 851 O O . LYS A 1 101 ? -24.057 -4.707 3.752 1.00 89.12 101 LYS A O 1
ATOM 856 N N . TYR A 1 102 ? -24.685 -2.546 3.709 1.00 87.69 102 TYR A N 1
ATOM 857 C CA . TYR A 1 102 ? -24.569 -2.381 2.269 1.00 87.69 102 TYR A CA 1
ATOM 858 C C . TYR A 1 102 ? -23.418 -1.422 1.941 1.00 87.69 102 TYR A C 1
ATOM 860 O O . TYR A 1 102 ? -23.337 -0.345 2.534 1.00 87.69 102 TYR A O 1
ATOM 868 N N . PRO A 1 103 ? -22.545 -1.779 0.984 1.00 75.12 103 PRO A N 1
ATOM 869 C CA . PRO A 1 103 ? -21.405 -0.961 0.596 1.00 75.12 103 PRO A CA 1
ATOM 870 C C . PRO A 1 103 ? -21.852 0.141 -0.371 1.00 75.12 103 PRO A C 1
ATOM 872 O O . PRO A 1 103 ? -21.666 0.043 -1.583 1.00 75.12 103 PRO A O 1
ATOM 875 N N . TYR A 1 104 ? -22.478 1.189 0.151 1.00 72.69 104 TYR A N 1
ATOM 876 C CA . TYR A 1 104 ? -22.729 2.416 -0.599 1.00 72.69 104 TYR A CA 1
ATOM 877 C C . TYR A 1 104 ? -22.072 3.591 0.124 1.00 72.69 104 TYR A C 1
ATOM 879 O O . TYR A 1 104 ? -21.996 3.628 1.349 1.00 72.69 104 TYR A O 1
ATOM 887 N N . ASP A 1 105 ? -21.660 4.586 -0.653 1.00 64.94 105 ASP A N 1
ATOM 888 C CA . ASP A 1 105 ? -21.224 5.880 -0.146 1.00 64.94 105 ASP A CA 1
ATOM 889 C C . ASP A 1 105 ? -22.054 6.967 -0.820 1.00 64.94 105 ASP A C 1
ATOM 891 O O . ASP A 1 105 ? -22.203 6.998 -2.046 1.00 64.94 105 ASP A O 1
ATOM 895 N N . LEU A 1 106 ? -22.600 7.883 -0.020 1.00 65.38 106 LEU A N 1
ATOM 896 C CA . LEU A 1 106 ? -23.213 9.096 -0.545 1.00 65.38 106 LEU A CA 1
ATOM 897 C C . LEU A 1 106 ? -22.105 10.020 -1.051 1.00 65.38 106 LEU A C 1
ATOM 899 O O . LEU A 1 106 ? -21.547 10.820 -0.296 1.00 65.38 106 LEU A O 1
ATOM 903 N N . VAL A 1 107 ? -21.805 9.931 -2.345 1.00 61.38 107 VAL A N 1
ATOM 904 C CA . VAL A 1 107 ? -20.892 10.866 -3.005 1.00 61.38 107 VAL A CA 1
ATOM 905 C C . VAL A 1 107 ? -21.576 12.231 -3.058 1.00 61.38 107 VAL A C 1
ATOM 907 O O . VAL A 1 107 ? -22.415 12.505 -3.916 1.00 61.38 107 VAL A O 1
ATOM 910 N N . LYS A 1 108 ? -21.257 13.112 -2.104 1.00 60.16 108 LYS A N 1
ATOM 911 C CA . LYS A 1 108 ? -21.699 14.510 -2.167 1.00 60.16 108 LYS A CA 1
ATOM 912 C C . LYS A 1 108 ? -21.090 15.132 -3.428 1.00 60.16 108 LYS A C 1
ATOM 914 O O . LYS A 1 108 ? -19.882 15.051 -3.627 1.00 60.16 108 LYS A O 1
ATOM 919 N N . SER A 1 109 ? -21.926 15.778 -4.246 1.00 53.75 109 SER A N 1
ATOM 920 C CA . SER A 1 109 ? -21.659 16.274 -5.616 1.00 53.75 109 SER A CA 1
ATOM 921 C C . SER A 1 109 ? -20.474 17.250 -5.796 1.00 53.75 109 SER A C 1
ATOM 923 O O . SER A 1 109 ? -20.323 17.822 -6.872 1.00 53.75 109 SER A O 1
ATOM 925 N N . LYS A 1 110 ? -19.640 17.478 -4.775 1.00 52.28 110 LYS A N 1
ATOM 926 C CA . LYS A 1 110 ? -18.511 18.412 -4.804 1.00 52.28 110 LYS A CA 1
ATOM 927 C C . LYS A 1 110 ? -17.131 17.787 -4.591 1.00 52.28 110 LYS A C 1
ATOM 929 O O . LYS A 1 110 ? -16.185 18.551 -4.466 1.00 52.28 110 LYS A O 1
ATOM 934 N N . VAL A 1 111 ? -16.976 16.462 -4.508 1.00 53.47 111 VAL A N 1
ATOM 935 C CA . VAL A 1 111 ? -15.692 15.918 -4.037 1.00 53.47 111 VAL A CA 1
ATOM 936 C C . VAL A 1 111 ? -15.247 14.652 -4.773 1.00 53.47 111 VAL A C 1
ATOM 938 O O . VAL A 1 111 ? -15.348 13.542 -4.255 1.00 53.47 111 VAL A O 1
ATOM 941 N N . THR A 1 112 ? -14.653 14.821 -5.956 1.00 53.12 112 THR A N 1
ATOM 942 C CA . THR A 1 112 ? -13.761 13.814 -6.568 1.00 53.12 112 THR A CA 1
ATOM 943 C C . THR A 1 112 ? -12.664 13.388 -5.574 1.00 53.12 112 THR A C 1
ATOM 945 O O . THR A 1 112 ? -12.309 12.214 -5.499 1.00 53.12 112 THR A O 1
ATOM 948 N N . GLU A 1 113 ? -12.237 14.305 -4.693 1.00 55.47 113 GLU A N 1
ATOM 949 C CA . GLU A 1 113 ? -11.261 14.069 -3.613 1.00 55.47 113 GLU A CA 1
ATOM 950 C C . GLU A 1 113 ? -11.742 13.073 -2.535 1.00 55.47 113 GLU A C 1
ATOM 952 O O . GLU A 1 113 ? -10.939 12.626 -1.727 1.00 55.47 113 GLU A O 1
ATOM 957 N N . THR A 1 114 ? -13.035 12.707 -2.488 1.00 58.44 114 THR A N 1
ATOM 958 C CA . THR A 1 114 ? -13.553 11.726 -1.508 1.00 58.44 114 THR A CA 1
ATOM 959 C C . THR A 1 114 ? -13.483 10.293 -2.007 1.00 58.44 114 THR A C 1
ATOM 961 O O . THR A 1 114 ? -13.594 9.376 -1.200 1.00 58.44 114 THR A O 1
ATOM 964 N N . VAL A 1 115 ? -13.274 10.090 -3.311 1.00 65.62 115 VAL A N 1
ATOM 965 C CA . VAL A 1 115 ? -13.259 8.756 -3.927 1.00 65.62 115 VAL A CA 1
ATOM 966 C C . VAL A 1 115 ? -11.873 8.411 -4.474 1.00 65.62 115 VAL A C 1
ATOM 968 O O . VAL A 1 115 ? -11.489 7.241 -4.443 1.00 65.62 115 VAL A O 1
ATOM 971 N N . SER A 1 116 ? -11.113 9.414 -4.929 1.00 75.75 116 SER A N 1
ATOM 972 C CA . SER A 1 116 ? -9.755 9.250 -5.449 1.00 75.75 116 SER A CA 1
ATOM 973 C C . SER A 1 116 ? -8.726 10.063 -4.667 1.00 75.75 116 SER A C 1
ATOM 975 O O . SER A 1 116 ? -8.928 11.258 -4.459 1.00 75.75 116 SER A O 1
ATOM 977 N N . ALA A 1 117 ? -7.605 9.438 -4.314 1.00 83.12 117 ALA A N 1
ATOM 978 C CA . ALA A 1 117 ? -6.427 10.098 -3.764 1.00 83.12 117 ALA A CA 1
ATOM 979 C C . ALA A 1 117 ? -5.268 10.038 -4.765 1.00 83.12 117 ALA A C 1
ATOM 981 O O . ALA A 1 117 ? -4.920 8.960 -5.242 1.00 83.12 117 ALA A O 1
ATOM 982 N N . PHE A 1 118 ? -4.672 11.191 -5.065 1.00 88.31 118 PHE A N 1
ATOM 983 C CA . PHE A 1 118 ? -3.461 11.307 -5.874 1.00 88.31 118 PHE A CA 1
ATOM 984 C C . PHE A 1 118 ? -2.337 11.814 -4.980 1.00 88.31 118 PHE A C 1
ATOM 986 O O . PHE A 1 118 ? -2.451 12.889 -4.390 1.00 88.31 118 PHE A O 1
ATOM 993 N N . HIS A 1 119 ? -1.263 11.042 -4.877 1.00 90.12 119 HIS A N 1
ATOM 994 C CA . HIS A 1 119 ? -0.108 11.391 -4.068 1.00 90.12 119 HIS A CA 1
ATOM 995 C C . HIS A 1 119 ? 1.156 11.336 -4.914 1.00 90.12 119 HIS A C 1
ATOM 997 O O . HIS A 1 119 ? 1.460 10.307 -5.512 1.00 90.12 119 HIS A O 1
ATOM 1003 N N . MET A 1 120 ? 1.896 12.442 -4.934 1.00 89.94 120 MET A N 1
ATOM 1004 C CA . MET A 1 120 ? 3.281 12.451 -5.394 1.00 89.94 120 MET A CA 1
ATOM 1005 C C . MET A 1 120 ? 4.167 11.986 -4.245 1.00 89.94 120 MET A C 1
ATOM 1007 O O . MET A 1 120 ? 4.007 12.447 -3.112 1.00 89.94 120 MET A O 1
ATOM 1011 N N . ILE A 1 121 ? 5.058 11.048 -4.530 1.00 90.94 121 ILE A N 1
ATOM 1012 C CA . ILE A 1 121 ? 5.838 10.345 -3.526 1.00 90.94 121 ILE A CA 1
ATOM 1013 C C . ILE A 1 121 ? 7.295 10.824 -3.594 1.00 90.94 121 ILE A C 1
ATOM 1015 O O . ILE A 1 121 ? 7.996 10.456 -4.532 1.00 90.94 121 ILE A O 1
ATOM 1019 N N . PRO A 1 122 ? 7.762 11.633 -2.621 1.00 90.62 122 PRO A N 1
ATOM 1020 C CA . PRO A 1 122 ? 9.133 12.139 -2.608 1.00 90.62 122 PRO A CA 1
ATOM 1021 C C . PRO A 1 122 ? 10.112 11.114 -2.013 1.00 90.62 122 PRO A C 1
ATOM 1023 O O . PRO A 1 122 ? 9.700 10.216 -1.273 1.00 90.62 122 PRO A O 1
ATOM 1026 N N . SER A 1 123 ? 11.423 11.315 -2.203 1.00 89.56 123 SER A N 1
ATOM 1027 C CA . SER A 1 123 ? 12.441 10.465 -1.551 1.00 89.56 123 SER A CA 1
ATOM 1028 C C . SER A 1 123 ? 12.689 10.829 -0.084 1.00 89.56 123 SER A C 1
ATOM 1030 O O . SER A 1 123 ? 13.373 10.103 0.640 1.00 89.56 123 SER A O 1
ATOM 1032 N N . ASN A 1 124 ? 12.137 11.948 0.401 1.00 90.38 124 ASN A N 1
ATOM 1033 C CA . ASN A 1 124 ? 12.189 12.287 1.820 1.00 90.38 124 ASN A CA 1
ATOM 1034 C C . ASN A 1 124 ? 11.365 11.278 2.635 1.00 90.38 124 ASN A C 1
ATOM 1036 O O . ASN A 1 124 ? 10.134 11.314 2.628 1.00 90.38 124 ASN A O 1
ATOM 1040 N N . VAL A 1 125 ? 12.060 10.424 3.387 1.00 90.44 125 VAL A N 1
ATOM 1041 C CA . VAL A 1 125 ? 11.476 9.326 4.173 1.00 90.44 125 VAL A CA 1
ATOM 1042 C C . VAL A 1 125 ? 10.369 9.788 5.126 1.00 90.44 125 VAL A C 1
ATOM 1044 O O . VAL A 1 125 ? 9.352 9.112 5.258 1.00 90.44 125 VAL A O 1
ATOM 1047 N N . THR A 1 126 ? 10.522 10.938 5.782 1.00 91.00 126 THR A N 1
ATOM 1048 C CA . THR A 1 126 ? 9.518 11.434 6.736 1.00 91.00 126 THR A CA 1
ATOM 1049 C C . THR A 1 126 ? 8.216 11.802 6.027 1.00 91.00 126 THR A C 1
ATOM 1051 O O . THR A 1 126 ? 7.128 11.421 6.471 1.00 91.00 126 THR A O 1
ATOM 1054 N N . THR A 1 127 ? 8.319 12.515 4.904 1.00 92.44 127 THR A N 1
ATOM 1055 C CA . THR A 1 127 ? 7.158 12.891 4.088 1.00 92.44 127 THR A CA 1
ATOM 1056 C C . THR A 1 127 ? 6.514 11.659 3.460 1.00 92.44 127 THR A C 1
ATOM 1058 O O . THR A 1 127 ? 5.297 11.501 3.542 1.00 92.44 127 THR A O 1
ATOM 1061 N N . LEU A 1 128 ? 7.330 10.749 2.919 1.00 92.69 128 LEU A N 1
ATOM 1062 C CA . LEU A 1 128 ? 6.904 9.460 2.379 1.00 92.69 128 LEU A CA 1
ATOM 1063 C C . LEU A 1 128 ? 6.067 8.676 3.395 1.00 92.69 128 LEU A C 1
ATOM 1065 O O . LEU A 1 128 ? 4.927 8.320 3.111 1.00 92.69 128 LEU A O 1
ATOM 1069 N N . LEU A 1 129 ? 6.592 8.457 4.603 1.00 92.31 129 LEU A N 1
ATOM 1070 C CA . LEU A 1 129 ? 5.884 7.723 5.654 1.00 92.31 129 LEU A CA 1
ATOM 1071 C C . LEU A 1 129 ? 4.570 8.402 6.049 1.00 92.31 129 LEU A C 1
ATOM 1073 O O . LEU A 1 129 ? 3.576 7.716 6.263 1.00 92.31 129 LEU A O 1
ATOM 1077 N N . THR A 1 130 ? 4.544 9.736 6.100 1.00 93.31 130 THR A N 1
ATOM 1078 C CA . THR A 1 130 ? 3.324 10.495 6.413 1.00 93.31 130 THR A CA 1
ATOM 1079 C C . THR A 1 130 ? 2.236 10.264 5.364 1.00 93.31 130 THR A C 1
ATOM 1081 O O . THR A 1 130 ? 1.082 10.029 5.719 1.00 93.31 130 THR A O 1
ATOM 1084 N N . ILE A 1 131 ? 2.601 10.290 4.079 1.00 93.31 131 ILE A N 1
ATOM 1085 C CA . ILE A 1 131 ? 1.675 10.028 2.971 1.00 93.31 131 ILE A CA 1
ATOM 1086 C C . ILE A 1 131 ? 1.175 8.582 3.028 1.00 93.31 131 ILE A C 1
ATOM 1088 O O . ILE A 1 131 ? -0.032 8.345 3.007 1.00 93.31 131 ILE A O 1
ATOM 1092 N N . LEU A 1 132 ? 2.084 7.613 3.142 1.00 94.06 132 LEU A N 1
ATOM 1093 C CA . LEU A 1 132 ? 1.728 6.194 3.143 1.00 94.06 132 LEU A CA 1
ATOM 1094 C C . LEU A 1 132 ? 0.866 5.817 4.354 1.00 94.06 132 LEU A C 1
ATOM 1096 O O . LEU A 1 132 ? -0.111 5.085 4.212 1.00 94.06 132 LEU A O 1
ATOM 1100 N N . ASP A 1 133 ? 1.170 6.346 5.540 1.00 93.94 133 ASP A N 1
ATOM 1101 C CA . ASP A 1 133 ? 0.351 6.113 6.729 1.00 93.94 133 ASP A CA 1
ATOM 1102 C C . ASP A 1 133 ? -1.027 6.780 6.614 1.00 93.94 133 ASP A C 1
ATOM 1104 O O . ASP A 1 133 ? -2.019 6.198 7.057 1.00 93.94 133 ASP A O 1
ATOM 1108 N N . ALA A 1 134 ? -1.130 7.948 5.964 1.00 92.50 134 ALA A N 1
ATOM 1109 C CA . ALA A 1 134 ? -2.422 8.566 5.665 1.00 92.50 134 ALA A CA 1
ATOM 1110 C C . ALA A 1 134 ? -3.281 7.654 4.779 1.00 92.50 134 ALA A C 1
ATOM 1112 O O . ALA A 1 134 ? -4.447 7.412 5.107 1.00 92.50 134 ALA A O 1
ATOM 1113 N N . VAL A 1 135 ? -2.688 7.065 3.738 1.00 92.56 135 VAL A N 1
ATOM 1114 C CA . VAL A 1 135 ? -3.360 6.083 2.875 1.00 92.56 135 VAL A CA 1
ATOM 1115 C C . VAL A 1 135 ? -3.781 4.839 3.666 1.00 92.56 135 VAL A C 1
ATOM 1117 O O . VAL A 1 135 ? -4.928 4.405 3.544 1.00 92.56 135 VAL A O 1
ATOM 1120 N N . ARG A 1 136 ? -2.914 4.300 4.538 1.00 92.19 136 ARG A N 1
ATOM 1121 C CA . ARG A 1 136 ? -3.260 3.159 5.409 1.00 92.19 136 ARG A CA 1
ATOM 1122 C C . ARG A 1 136 ? -4.422 3.471 6.346 1.00 92.19 136 ARG A C 1
ATOM 1124 O O . ARG A 1 136 ? -5.287 2.617 6.529 1.00 92.19 136 ARG A O 1
ATOM 1131 N N . SER A 1 137 ? -4.471 4.678 6.916 1.00 91.50 137 SER A N 1
ATOM 1132 C CA . SER A 1 137 ? -5.510 5.085 7.875 1.00 91.50 137 SER A CA 1
ATOM 1133 C C . SER A 1 137 ? -6.900 5.212 7.240 1.00 91.50 137 SER A C 1
ATOM 1135 O O . SER A 1 137 ? -7.925 4.960 7.884 1.00 91.50 137 SER A O 1
ATOM 1137 N N . ARG A 1 138 ? -6.957 5.579 5.958 1.00 87.25 138 ARG A N 1
ATOM 1138 C CA . ARG A 1 138 ? -8.203 5.756 5.216 1.00 87.25 138 ARG A CA 1
ATOM 1139 C C . ARG A 1 138 ? -7.992 5.385 3.743 1.00 87.25 138 ARG A C 1
ATOM 1141 O O . ARG A 1 138 ? -7.730 6.271 2.931 1.00 87.25 138 ARG A O 1
ATOM 1148 N N . PRO A 1 139 ? -8.132 4.100 3.378 1.00 84.50 139 PRO A N 1
ATOM 1149 C CA . PRO A 1 139 ? -7.992 3.660 2.010 1.00 84.50 139 PRO A CA 1
ATOM 1150 C C . PRO A 1 139 ? -9.172 4.195 1.218 1.00 84.50 139 PRO A C 1
ATOM 1152 O O . PRO A 1 139 ? -10.341 4.010 1.566 1.00 84.50 139 PRO A O 1
ATOM 1155 N N . MET A 1 140 ? -8.829 4.896 0.155 1.00 83.94 140 MET A N 1
ATOM 1156 C CA . MET A 1 140 ? -9.778 5.418 -0.807 1.00 83.94 140 MET A CA 1
ATOM 1157 C C . MET A 1 140 ? -10.056 4.341 -1.850 1.00 83.94 140 MET A C 1
ATOM 1159 O O . MET A 1 140 ? -9.247 3.436 -2.050 1.00 83.94 140 MET A O 1
ATOM 1163 N N . LYS A 1 141 ? -11.192 4.447 -2.544 1.00 82.19 141 LYS A N 1
ATOM 1164 C CA . LYS A 1 141 ? -11.541 3.492 -3.603 1.00 82.19 141 LYS A CA 1
ATOM 1165 C C . LYS A 1 141 ? -10.528 3.518 -4.749 1.00 82.19 141 LYS A C 1
ATOM 1167 O O . LYS A 1 141 ? -10.211 2.472 -5.305 1.00 82.19 141 LYS A O 1
ATOM 1172 N N . PHE A 1 142 ? -10.035 4.704 -5.095 1.00 85.88 142 PHE A N 1
ATOM 1173 C CA . PHE A 1 142 ? -8.978 4.880 -6.083 1.00 85.88 142 PHE A CA 1
ATOM 1174 C C . PHE A 1 142 ? -7.789 5.576 -5.430 1.00 85.88 142 PHE A C 1
ATOM 1176 O O . PHE A 1 142 ? -7.934 6.643 -4.836 1.00 85.88 142 PHE A O 1
ATOM 1183 N N . ILE A 1 143 ? -6.610 4.974 -5.532 1.00 88.94 143 ILE A N 1
ATOM 1184 C CA . ILE A 1 143 ? -5.363 5.539 -5.020 1.00 88.94 143 ILE A CA 1
ATOM 1185 C C . ILE A 1 143 ? -4.368 5.534 -6.174 1.00 88.94 143 ILE A C 1
ATOM 1187 O O . ILE A 1 143 ? -4.116 4.493 -6.773 1.00 88.94 143 ILE A O 1
ATOM 1191 N N . CYS A 1 144 ? -3.821 6.701 -6.488 1.00 90.69 144 CYS A N 1
ATOM 1192 C CA . CYS A 1 144 ? -2.745 6.874 -7.448 1.00 90.69 144 CYS A CA 1
ATOM 1193 C C . CYS A 1 144 ? -1.517 7.374 -6.693 1.00 90.69 144 CYS A C 1
ATOM 1195 O O . CYS A 1 144 ? -1.539 8.462 -6.110 1.00 90.69 144 CYS A O 1
ATOM 1197 N N . LEU A 1 145 ? -0.467 6.560 -6.683 1.00 91.62 145 LEU A N 1
ATOM 1198 C CA . LEU A 1 145 ? 0.832 6.919 -6.133 1.00 91.62 145 LEU A CA 1
ATOM 1199 C C . LEU A 1 145 ? 1.764 7.158 -7.318 1.00 91.62 145 LEU A C 1
ATOM 1201 O O . LEU A 1 145 ? 2.070 6.224 -8.055 1.00 91.62 145 LEU A O 1
ATOM 1205 N N . ASN A 1 146 ? 2.167 8.407 -7.522 1.00 90.56 146 ASN A N 1
ATOM 1206 C CA . ASN A 1 146 ? 3.140 8.761 -8.542 1.00 90.56 146 ASN A CA 1
ATOM 1207 C C . ASN A 1 146 ? 4.509 8.904 -7.888 1.00 90.56 146 ASN A C 1
ATOM 1209 O O . ASN A 1 146 ? 4.674 9.719 -6.980 1.00 90.56 146 ASN A O 1
ATOM 1213 N N . ASP A 1 147 ? 5.464 8.110 -8.349 1.00 85.81 147 ASP A N 1
ATOM 1214 C CA . ASP A 1 147 ? 6.848 8.208 -7.910 1.00 85.81 147 ASP A CA 1
ATOM 1215 C C . ASP A 1 147 ? 7.454 9.527 -8.426 1.00 85.81 147 ASP A C 1
ATOM 1217 O O . ASP A 1 147 ? 7.470 9.772 -9.632 1.00 85.81 147 ASP A O 1
ATOM 1221 N N . ASP A 1 148 ? 7.886 10.395 -7.509 1.00 85.62 148 ASP A N 1
ATOM 1222 C CA . ASP A 1 148 ? 8.605 11.649 -7.790 1.00 85.62 148 ASP A CA 1
ATOM 1223 C C . ASP A 1 148 ? 10.022 11.597 -7.181 1.00 85.62 148 ASP A C 1
ATOM 1225 O O . ASP A 1 148 ? 10.613 12.610 -6.806 1.00 85.62 148 ASP A O 1
ATOM 1229 N N . MET A 1 149 ? 10.554 10.382 -7.016 1.00 83.44 149 MET A N 1
ATOM 1230 C CA . MET A 1 149 ? 11.893 10.117 -6.506 1.00 83.44 149 MET A CA 1
ATOM 1231 C C . MET A 1 149 ? 12.944 10.194 -7.626 1.00 83.44 149 MET A C 1
ATOM 1233 O O . MET A 1 149 ? 12.674 9.870 -8.783 1.00 83.44 149 MET A O 1
ATOM 1237 N N . GLY A 1 150 ? 14.191 10.538 -7.280 1.00 69.94 150 GLY A N 1
ATOM 1238 C CA . GLY A 1 150 ? 15.343 10.343 -8.179 1.00 69.94 150 GLY A CA 1
ATOM 1239 C C . GLY A 1 150 ? 16.170 11.587 -8.491 1.00 69.94 150 GLY A C 1
ATOM 1240 O O . GLY A 1 150 ? 17.087 11.517 -9.307 1.00 69.94 150 GLY A O 1
ATOM 1241 N N . THR A 1 151 ? 15.895 12.712 -7.828 1.00 76.38 151 THR A N 1
ATOM 1242 C CA . THR A 1 151 ? 16.807 13.874 -7.848 1.00 76.38 151 THR A CA 1
ATOM 1243 C C . THR A 1 151 ? 17.823 13.831 -6.702 1.00 76.38 151 THR A C 1
ATOM 1245 O O . THR A 1 151 ? 18.811 14.566 -6.705 1.00 76.38 151 THR A O 1
ATOM 1248 N N . GLU A 1 152 ? 17.597 12.955 -5.724 1.00 78.00 152 GLU A N 1
ATOM 1249 C CA . GLU A 1 152 ? 18.382 12.814 -4.503 1.00 78.00 152 GLU A CA 1
ATOM 1250 C C . GLU A 1 152 ? 19.556 11.818 -4.637 1.00 78.00 152 GLU A C 1
ATOM 1252 O O . GLU A 1 152 ? 19.611 11.023 -5.578 1.00 78.00 152 GLU A O 1
ATOM 1257 N N . PRO A 1 153 ? 20.513 11.810 -3.683 1.00 77.50 153 PRO A N 1
ATOM 1258 C CA . PRO A 1 153 ? 21.599 10.834 -3.666 1.00 77.50 153 PRO A CA 1
ATOM 1259 C C . PRO A 1 153 ? 21.084 9.379 -3.635 1.00 77.50 153 PRO A C 1
ATOM 1261 O O . PRO A 1 153 ? 20.090 9.114 -2.949 1.00 77.50 153 PRO A O 1
ATOM 1264 N N . PRO A 1 154 ? 21.800 8.415 -4.258 1.00 80.44 154 PRO A N 1
ATOM 1265 C CA . PRO A 1 154 ? 21.356 7.021 -4.393 1.00 80.44 154 PRO A CA 1
ATOM 1266 C C . PRO A 1 154 ? 20.872 6.374 -3.087 1.00 80.44 154 PRO A C 1
ATOM 1268 O O . PRO A 1 154 ? 19.842 5.708 -3.066 1.00 80.44 154 PRO A O 1
ATOM 1271 N N . ASN A 1 155 ? 21.552 6.647 -1.970 1.00 83.06 155 ASN A N 1
ATOM 1272 C CA . ASN A 1 155 ? 21.213 6.061 -0.671 1.00 83.06 155 ASN A CA 1
ATOM 1273 C C . ASN A 1 155 ? 19.815 6.466 -0.166 1.00 83.06 155 ASN A C 1
ATOM 1275 O O . ASN A 1 155 ? 19.154 5.675 0.500 1.00 83.06 155 ASN A O 1
ATOM 1279 N N . GLN A 1 156 ? 19.360 7.696 -0.437 1.00 80.19 156 GLN A N 1
ATOM 1280 C CA . GLN A 1 156 ? 18.036 8.152 0.011 1.00 80.19 156 GLN A CA 1
ATOM 1281 C C . GLN A 1 156 ? 16.930 7.543 -0.848 1.00 80.19 156 GLN A C 1
ATOM 1283 O O . GLN A 1 156 ? 15.928 7.065 -0.317 1.00 80.19 156 GLN A O 1
ATOM 1288 N N . TYR A 1 157 ? 17.162 7.505 -2.160 1.00 86.56 157 TYR A N 1
ATOM 1289 C CA . TYR A 1 157 ? 16.289 6.848 -3.123 1.00 86.56 157 TYR A CA 1
ATOM 1290 C C . TYR A 1 157 ? 16.064 5.369 -2.778 1.00 86.56 157 TYR A C 1
ATOM 1292 O O . TYR A 1 157 ? 14.926 4.909 -2.736 1.00 86.56 157 TYR A O 1
ATOM 1300 N N . GLU A 1 158 ? 17.126 4.620 -2.467 1.00 88.81 158 GLU A N 1
ATOM 1301 C CA . GLU A 1 158 ? 17.017 3.191 -2.151 1.00 88.81 158 GLU A CA 1
ATOM 1302 C C . GLU A 1 158 ? 16.169 2.920 -0.903 1.00 88.81 158 GLU A C 1
ATOM 1304 O O . GLU A 1 158 ? 15.330 2.015 -0.910 1.00 88.81 158 GLU A O 1
ATOM 1309 N N . VAL A 1 159 ? 16.335 3.730 0.148 1.00 90.25 159 VAL A N 1
ATOM 1310 C CA . VAL A 1 159 ? 15.533 3.614 1.375 1.00 90.25 159 VAL A CA 1
ATOM 1311 C C . VAL A 1 159 ? 14.070 3.964 1.102 1.00 90.25 159 VAL A C 1
ATOM 1313 O O . VAL A 1 159 ? 13.178 3.225 1.519 1.00 90.25 159 VAL A O 1
ATOM 1316 N N . ALA A 1 160 ? 13.807 5.053 0.376 1.00 91.75 160 ALA A N 1
ATOM 1317 C CA . ALA A 1 160 ? 12.452 5.451 0.005 1.00 91.75 160 ALA A CA 1
ATOM 1318 C C . ALA A 1 160 ? 11.754 4.372 -0.843 1.00 91.75 160 ALA A C 1
ATOM 1320 O O . ALA A 1 160 ? 10.623 3.979 -0.550 1.00 91.75 160 ALA A O 1
ATOM 1321 N N . ARG A 1 161 ? 12.467 3.805 -1.822 1.00 90.56 161 ARG A N 1
ATOM 1322 C CA . ARG A 1 161 ? 11.994 2.694 -2.653 1.00 90.56 161 ARG A CA 1
ATOM 1323 C C . ARG A 1 161 ? 11.688 1.443 -1.828 1.00 90.56 161 ARG A C 1
ATOM 1325 O O . ARG A 1 161 ? 10.670 0.796 -2.068 1.00 90.56 161 ARG A O 1
ATOM 1332 N N . ALA A 1 162 ? 12.536 1.098 -0.858 1.00 89.44 162 ALA A N 1
ATOM 1333 C CA . ALA A 1 162 ? 12.302 -0.044 0.026 1.00 89.44 162 ALA A CA 1
ATOM 1334 C C . ALA A 1 162 ? 11.047 0.147 0.895 1.00 89.44 162 ALA A C 1
ATOM 1336 O O . ALA A 1 162 ? 10.247 -0.776 1.023 1.00 89.44 162 ALA A O 1
ATOM 1337 N N . ILE A 1 163 ? 10.833 1.353 1.432 1.00 91.31 163 ILE A N 1
ATOM 1338 C CA . ILE A 1 163 ? 9.632 1.698 2.213 1.00 91.31 163 ILE A CA 1
ATOM 1339 C C . ILE A 1 163 ? 8.368 1.642 1.347 1.00 91.31 163 ILE A C 1
ATOM 1341 O O . ILE A 1 163 ? 7.330 1.153 1.795 1.00 91.31 163 ILE A O 1
ATOM 1345 N N . LEU A 1 164 ? 8.437 2.134 0.109 1.00 92.25 164 LEU A N 1
ATOM 1346 C CA . LEU A 1 164 ? 7.315 2.069 -0.824 1.00 92.25 164 LEU A CA 1
ATOM 1347 C C . LEU A 1 164 ? 6.961 0.614 -1.176 1.00 92.25 164 LEU A C 1
ATOM 1349 O O . LEU A 1 164 ? 5.786 0.253 -1.193 1.00 92.25 164 LEU A O 1
ATOM 1353 N N . LEU A 1 165 ? 7.967 -0.235 -1.397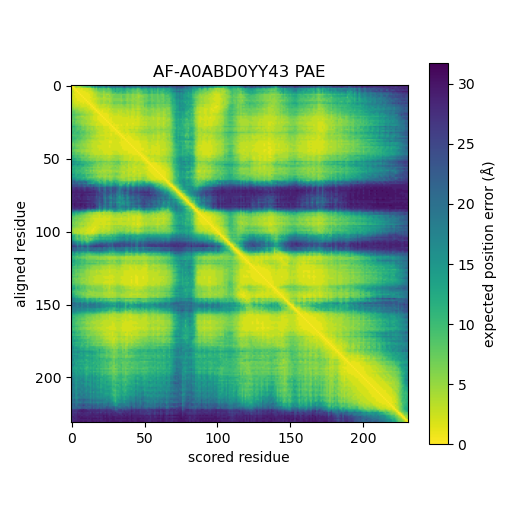 1.00 88.56 165 LEU A N 1
ATOM 1354 C CA . LEU A 1 165 ? 7.764 -1.662 -1.646 1.00 88.56 165 LEU A CA 1
ATOM 1355 C C . LEU A 1 165 ? 7.147 -2.376 -0.430 1.00 88.56 165 LEU A C 1
ATOM 1357 O O . LEU A 1 165 ? 6.216 -3.162 -0.586 1.00 88.56 165 LEU A O 1
ATOM 1361 N N . ASP A 1 166 ? 7.613 -2.062 0.782 1.00 87.44 166 ASP A N 1
ATOM 1362 C CA . ASP A 1 166 ? 7.030 -2.562 2.034 1.00 87.44 166 ASP A CA 1
ATOM 1363 C C . ASP A 1 166 ? 5.547 -2.179 2.179 1.00 87.44 166 ASP A C 1
ATOM 1365 O O . ASP A 1 166 ? 4.711 -2.999 2.570 1.00 87.44 166 ASP A O 1
ATOM 1369 N N . PHE A 1 167 ? 5.192 -0.951 1.787 1.00 91.12 167 PHE A N 1
ATOM 1370 C CA . PHE A 1 167 ? 3.801 -0.511 1.727 1.00 91.12 167 PHE A CA 1
ATOM 1371 C C . PHE A 1 167 ? 2.964 -1.325 0.741 1.00 91.12 167 PHE A C 1
ATOM 1373 O O . PHE A 1 167 ? 1.864 -1.744 1.109 1.00 91.12 167 PHE A O 1
ATOM 1380 N N . TYR A 1 168 ? 3.471 -1.591 -0.466 1.00 89.94 168 TYR A N 1
ATOM 1381 C CA . TYR A 1 168 ? 2.745 -2.418 -1.427 1.00 89.94 168 TYR A CA 1
ATOM 1382 C C . TYR A 1 168 ? 2.525 -3.829 -0.900 1.00 89.94 168 TYR A C 1
ATOM 1384 O O . TYR A 1 168 ? 1.388 -4.277 -0.920 1.00 89.94 168 TYR A O 1
ATOM 1392 N N . TYR A 1 169 ? 3.529 -4.475 -0.306 1.00 84.62 169 TYR A N 1
ATOM 1393 C CA . TYR A 1 169 ? 3.327 -5.799 0.285 1.00 84.62 169 TYR A CA 1
ATOM 1394 C C . TYR A 1 169 ? 2.327 -5.816 1.446 1.00 84.62 169 TYR A C 1
ATOM 1396 O O . TYR A 1 169 ? 1.700 -6.839 1.687 1.00 84.62 169 TYR A O 1
ATOM 1404 N N . SER A 1 170 ? 2.155 -4.703 2.165 1.00 83.44 170 SER A N 1
ATOM 1405 C CA . SER A 1 170 ? 1.133 -4.605 3.212 1.00 83.44 170 SER A CA 1
ATOM 1406 C C . SER A 1 170 ? -0.292 -4.563 2.655 1.00 83.44 170 SER A C 1
ATOM 1408 O O . SER A 1 170 ? -1.207 -5.065 3.302 1.00 83.44 170 SER A O 1
ATOM 1410 N N . MET A 1 171 ? -0.496 -3.888 1.522 1.00 86.12 171 MET A N 1
ATOM 1411 C CA . MET A 1 171 ? -1.826 -3.606 0.962 1.00 86.12 171 MET A CA 1
ATOM 1412 C C . MET A 1 171 ? -2.216 -4.581 -0.156 1.00 86.12 171 MET A C 1
ATOM 1414 O O . MET A 1 171 ? -3.398 -4.821 -0.380 1.00 86.12 171 MET A O 1
ATOM 1418 N N . LEU A 1 172 ? -1.214 -5.095 -0.870 1.00 88.44 172 LEU A N 1
ATOM 1419 C CA . LEU A 1 172 ? -1.274 -5.952 -2.051 1.00 88.44 172 LEU A CA 1
ATOM 1420 C C . LEU A 1 172 ? -0.200 -7.049 -1.899 1.00 88.44 172 LEU A C 1
ATOM 1422 O O . LEU A 1 172 ? 0.850 -6.993 -2.540 1.00 88.44 172 LEU A O 1
ATOM 1426 N N . PRO A 1 173 ? -0.416 -8.026 -1.004 1.00 85.75 173 PRO A N 1
ATOM 1427 C CA . PRO A 1 173 ? 0.601 -9.026 -0.672 1.00 85.75 173 PRO A CA 1
ATOM 1428 C C . PRO A 1 173 ? 0.903 -9.988 -1.821 1.00 85.75 173 PRO A C 1
ATOM 1430 O O . PRO A 1 173 ? 1.991 -10.561 -1.882 1.00 85.75 173 PRO A O 1
ATOM 1433 N N . HIS A 1 174 ? -0.044 -10.163 -2.742 1.00 86.38 174 HIS A N 1
ATOM 1434 C CA . HIS A 1 174 ? 0.148 -10.974 -3.933 1.00 86.38 174 HIS A CA 1
ATOM 1435 C C . HIS A 1 174 ? 0.541 -10.095 -5.123 1.00 86.38 174 HIS A C 1
ATOM 1437 O O . HIS A 1 174 ? -0.169 -9.124 -5.409 1.00 86.38 174 HIS A O 1
ATOM 1443 N N . PRO A 1 175 ? 1.628 -10.443 -5.835 1.00 86.75 175 PRO A N 1
ATOM 1444 C CA . PRO A 1 175 ? 2.025 -9.718 -7.029 1.00 86.75 175 PRO A CA 1
ATOM 1445 C C . PRO A 1 175 ? 0.955 -9.857 -8.111 1.00 86.75 175 PRO A C 1
ATOM 1447 O O . PRO A 1 175 ? 0.263 -10.875 -8.224 1.00 86.75 175 PRO A O 1
ATOM 1450 N N . SER A 1 176 ? 0.828 -8.823 -8.931 1.00 89.00 176 SER A N 1
ATOM 1451 C CA . SER A 1 176 ? -0.028 -8.869 -10.109 1.00 89.00 176 SER A CA 1
ATOM 1452 C C . SER A 1 176 ? 0.474 -9.918 -11.104 1.00 89.00 176 SER A C 1
ATOM 1454 O O . SER A 1 176 ? 1.673 -10.085 -11.297 1.00 89.00 176 SER A O 1
ATOM 1456 N N . GLN A 1 177 ? -0.438 -10.551 -11.846 1.00 91.81 177 GLN A N 1
ATOM 1457 C CA . GLN A 1 177 ? -0.086 -11.440 -12.967 1.00 91.81 177 GLN A CA 1
ATOM 1458 C C . GLN A 1 177 ? 0.723 -10.746 -14.081 1.00 91.81 177 GLN A C 1
ATOM 1460 O O . GLN A 1 177 ? 1.252 -11.408 -14.969 1.00 91.81 177 GLN A O 1
ATOM 1465 N N . PHE A 1 178 ? 0.748 -9.409 -14.080 1.00 90.06 178 PHE A N 1
ATOM 1466 C CA . PHE A 1 178 ? 1.510 -8.595 -15.024 1.00 90.06 178 PHE A CA 1
ATOM 1467 C C . PHE A 1 178 ? 2.901 -8.211 -14.499 1.00 90.06 178 PHE A C 1
ATOM 1469 O O . PHE A 1 178 ? 3.666 -7.578 -15.227 1.00 90.06 178 PHE A O 1
ATOM 1476 N N . GLU A 1 179 ? 3.226 -8.541 -13.248 1.00 88.25 179 GLU A N 1
ATOM 1477 C 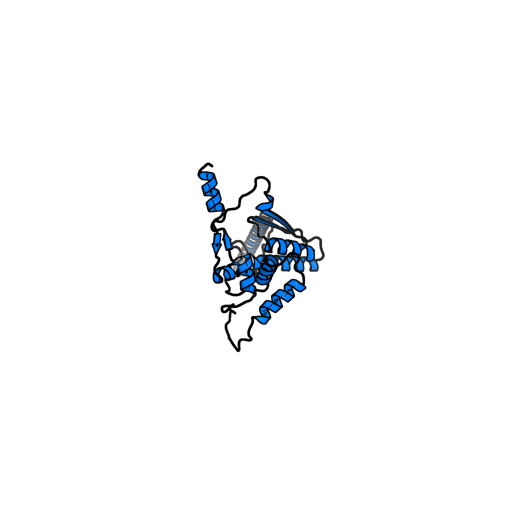CA . GLU A 1 179 ? 4.570 -8.357 -12.709 1.00 88.25 179 GLU A CA 1
ATOM 1478 C C . GLU A 1 179 ? 5.504 -9.456 -13.216 1.00 88.25 179 GLU A C 1
ATOM 1480 O O . GLU A 1 179 ? 5.099 -10.589 -13.473 1.00 88.25 179 GLU A O 1
ATOM 1485 N N . LEU A 1 180 ? 6.772 -9.095 -13.396 1.00 89.75 180 LEU A N 1
ATOM 1486 C CA . LEU A 1 180 ? 7.816 -10.055 -13.726 1.00 89.75 180 LEU A CA 1
ATOM 1487 C C . LEU A 1 180 ? 8.241 -10.810 -12.467 1.00 89.75 180 LEU A C 1
ATOM 1489 O O . LEU A 1 180 ? 8.212 -10.256 -11.366 1.00 89.75 180 LEU A O 1
ATOM 1493 N N . ASP A 1 181 ? 8.718 -12.038 -12.654 1.00 88.56 181 ASP A N 1
ATOM 1494 C CA . ASP A 1 181 ? 9.381 -12.792 -11.594 1.00 88.56 181 ASP A CA 1
ATOM 1495 C C . ASP A 1 181 ? 10.542 -11.973 -10.987 1.00 88.56 181 ASP A C 1
ATOM 1497 O O . ASP A 1 181 ? 11.207 -11.230 -11.717 1.00 88.56 181 ASP A O 1
ATOM 1501 N N . PRO A 1 182 ? 10.858 -12.123 -9.685 1.00 82.44 182 PRO A N 1
ATOM 1502 C CA . PRO A 1 182 ? 11.843 -11.278 -8.992 1.00 82.44 182 PRO A CA 1
ATOM 1503 C C . PRO A 1 182 ? 13.252 -11.266 -9.607 1.00 82.44 182 PRO A C 1
ATOM 1505 O O . PRO A 1 182 ? 14.010 -10.311 -9.423 1.00 82.44 182 PRO A O 1
ATOM 1508 N N . GLU A 1 183 ? 13.614 -12.330 -10.324 1.00 89.56 183 GLU A N 1
ATOM 1509 C CA . GLU A 1 183 ? 14.896 -12.485 -11.023 1.00 89.56 183 GLU A CA 1
ATOM 1510 C C . GLU A 1 183 ? 14.960 -11.685 -12.330 1.00 89.56 183 GLU A C 1
ATOM 1512 O O . GLU A 1 183 ? 16.041 -11.408 -12.857 1.00 89.56 183 GLU A O 1
ATOM 1517 N N . TYR A 1 184 ? 13.801 -11.291 -12.851 1.00 89.25 184 TYR A N 1
ATOM 1518 C CA . TYR A 1 184 ? 13.664 -10.594 -14.111 1.00 89.25 184 TYR A CA 1
ATOM 1519 C C . TYR A 1 184 ? 13.359 -9.122 -13.875 1.00 89.25 184 TYR A C 1
ATOM 1521 O O . TYR A 1 184 ? 12.726 -8.697 -12.911 1.00 89.25 184 TYR A O 1
ATOM 1529 N N . ARG A 1 185 ? 13.827 -8.298 -14.806 1.00 88.56 185 ARG A N 1
ATOM 1530 C CA . ARG A 1 185 ? 13.485 -6.882 -14.868 1.00 88.56 185 ARG A CA 1
ATOM 1531 C C . ARG A 1 185 ? 13.100 -6.541 -16.283 1.00 88.56 185 ARG A C 1
ATOM 1533 O O . ARG A 1 185 ? 13.637 -7.118 -17.232 1.00 88.56 185 ARG A O 1
ATOM 1540 N N . ASN A 1 186 ? 12.199 -5.575 -16.419 1.00 89.19 186 ASN A N 1
ATOM 1541 C CA . ASN A 1 186 ? 11.886 -5.066 -17.735 1.00 89.19 186 ASN A CA 1
ATOM 1542 C C . ASN A 1 186 ? 13.138 -4.379 -18.295 1.00 89.19 186 ASN A C 1
ATOM 1544 O O . ASN A 1 186 ? 13.626 -3.395 -17.742 1.00 89.19 186 ASN A O 1
ATOM 1548 N N . ARG A 1 187 ? 13.679 -4.947 -19.372 1.00 90.62 187 ARG A N 1
ATOM 1549 C CA . ARG A 1 187 ? 14.893 -4.453 -20.020 1.00 90.62 187 ARG A CA 1
ATOM 1550 C C . ARG A 1 187 ? 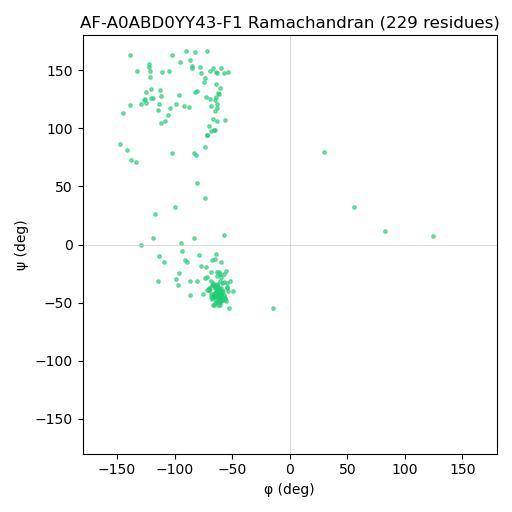14.644 -3.163 -20.799 1.00 90.62 187 ARG A C 1
ATOM 1552 O O . ARG A 1 187 ? 15.572 -2.375 -20.953 1.00 90.62 187 ARG A O 1
ATOM 1559 N N . PHE A 1 188 ? 13.427 -2.972 -21.303 1.00 93.50 188 PHE A N 1
ATOM 1560 C CA . PHE A 1 188 ? 13.083 -1.862 -22.182 1.00 93.50 188 PHE A CA 1
ATOM 1561 C C . PHE A 1 188 ? 11.904 -1.102 -21.603 1.00 93.50 188 PHE A C 1
ATOM 1563 O O . PHE A 1 188 ? 10.830 -1.662 -21.403 1.00 93.50 188 PHE A O 1
ATOM 1570 N N . LEU A 1 189 ? 12.097 0.188 -21.349 1.00 88.38 189 LEU A N 1
ATOM 1571 C CA . LEU A 1 189 ? 10.999 1.038 -20.907 1.00 88.38 189 LEU A CA 1
ATOM 1572 C C . LEU A 1 189 ? 9.991 1.266 -22.043 1.00 88.38 189 LEU A C 1
ATOM 1574 O O . LEU A 1 189 ? 8.787 1.242 -21.802 1.00 88.38 189 LEU A O 1
ATOM 1578 N N . TYR A 1 190 ? 10.481 1.436 -23.276 1.00 94.25 190 TYR A N 1
ATOM 1579 C CA . TYR A 1 190 ? 9.664 1.746 -24.446 1.00 94.25 190 TYR A CA 1
ATOM 1580 C C . TYR A 1 190 ? 9.604 0.594 -25.451 1.00 94.25 190 TYR A C 1
ATOM 1582 O O . TYR A 1 190 ? 10.564 -0.155 -25.647 1.00 94.25 190 TYR A O 1
ATOM 1590 N N . TYR A 1 191 ? 8.464 0.490 -26.136 1.00 92.81 191 TYR A N 1
ATOM 1591 C CA . TYR A 1 191 ? 8.239 -0.509 -27.182 1.00 92.81 191 TYR A CA 1
ATOM 1592 C C . TYR A 1 191 ? 9.205 -0.344 -28.366 1.00 92.81 191 TYR A C 1
ATOM 1594 O O . TYR A 1 191 ? 9.700 -1.333 -28.904 1.00 92.81 191 TYR A O 1
ATOM 1602 N N . ASP A 1 192 ? 9.539 0.894 -28.733 1.00 96.31 192 ASP A N 1
ATOM 1603 C CA . ASP A 1 192 ? 10.444 1.167 -29.854 1.00 96.31 192 ASP A CA 1
ATOM 1604 C C . ASP A 1 192 ? 11.877 0.679 -29.580 1.00 96.31 192 ASP A C 1
ATOM 1606 O O . ASP A 1 192 ? 12.541 0.158 -30.483 1.00 96.31 192 ASP A O 1
ATOM 1610 N N . ASP A 1 193 ? 12.334 0.757 -28.326 1.00 96.12 193 ASP A N 1
ATOM 1611 C CA . ASP A 1 193 ? 13.637 0.229 -27.905 1.00 96.12 193 ASP A CA 1
ATOM 1612 C C . ASP A 1 193 ? 13.666 -1.301 -28.001 1.00 96.12 193 ASP A C 1
ATOM 1614 O O . ASP A 1 193 ? 14.629 -1.887 -28.507 1.00 96.12 193 ASP A O 1
ATOM 1618 N N . LEU A 1 194 ? 12.582 -1.950 -27.564 1.00 95.56 194 LEU A N 1
ATOM 1619 C CA . LEU A 1 194 ? 12.397 -3.395 -27.679 1.00 95.56 194 LEU A CA 1
ATOM 1620 C C . LEU A 1 194 ? 12.451 -3.831 -29.151 1.00 95.56 194 LEU A C 1
ATOM 1622 O O . LEU A 1 194 ? 13.174 -4.771 -29.495 1.00 95.56 194 LEU A O 1
ATOM 1626 N N . MET A 1 195 ? 11.735 -3.131 -30.032 1.00 96.81 195 MET A N 1
ATOM 1627 C CA . MET A 1 195 ? 11.707 -3.436 -31.465 1.00 96.81 195 MET A CA 1
ATOM 1628 C C . MET A 1 195 ? 13.066 -3.225 -32.130 1.00 96.81 195 MET A C 1
ATOM 1630 O O . MET A 1 195 ? 13.524 -4.083 -32.890 1.00 96.81 195 MET A O 1
ATOM 1634 N N . SER A 1 196 ? 13.746 -2.128 -31.799 1.00 96.38 196 SER A N 1
ATOM 1635 C CA . SER A 1 196 ? 15.096 -1.835 -32.287 1.00 96.38 196 SER A CA 1
ATOM 1636 C C . SER A 1 196 ? 16.084 -2.923 -31.866 1.00 96.38 196 SER A C 1
ATOM 1638 O O . SER A 1 196 ? 16.873 -3.410 -32.680 1.00 96.38 196 SER A O 1
ATOM 1640 N N . TRP A 1 197 ? 15.994 -3.377 -30.615 1.00 96.31 197 TRP A N 1
ATOM 1641 C CA . TRP A 1 197 ? 16.814 -4.470 -30.109 1.00 96.31 197 TRP A CA 1
ATOM 1642 C C . TRP A 1 197 ? 16.507 -5.807 -30.793 1.00 96.31 197 TRP A C 1
ATOM 1644 O O . TRP A 1 197 ? 17.436 -6.525 -31.171 1.00 96.31 197 TRP A O 1
ATOM 1654 N N . HIS A 1 198 ? 15.230 -6.143 -31.005 1.00 96.50 198 HIS A N 1
ATOM 1655 C CA . HIS A 1 198 ? 14.845 -7.352 -31.739 1.00 96.50 198 HIS A CA 1
ATOM 1656 C C . HIS A 1 198 ? 15.392 -7.344 -33.165 1.00 96.50 198 HIS A C 1
ATOM 1658 O O . HIS A 1 198 ? 15.933 -8.358 -33.619 1.00 96.50 198 HIS A O 1
ATOM 1664 N N . PHE A 1 199 ? 15.304 -6.206 -33.855 1.00 96.44 199 PHE A N 1
ATOM 1665 C CA . PHE A 1 199 ? 15.838 -6.046 -35.202 1.00 96.44 199 PHE A CA 1
ATOM 1666 C C . PHE A 1 199 ? 17.359 -6.243 -35.232 1.00 96.44 199 PHE A C 1
ATOM 1668 O O . PHE A 1 199 ? 17.857 -7.089 -35.976 1.00 96.44 199 PHE A O 1
ATOM 1675 N N . GLN A 1 200 ? 18.099 -5.537 -34.370 1.00 95.75 200 GLN A N 1
ATOM 1676 C CA . GLN A 1 200 ? 19.559 -5.649 -34.284 1.00 95.75 200 GLN A CA 1
ATOM 1677 C C . GLN A 1 200 ? 20.013 -7.067 -33.918 1.00 95.75 200 GLN A C 1
ATOM 1679 O O . GLN A 1 200 ? 20.950 -7.595 -34.521 1.00 95.75 200 GLN A O 1
ATOM 1684 N N . ARG A 1 201 ? 19.336 -7.716 -32.963 1.00 95.56 201 ARG A N 1
ATOM 1685 C CA . ARG A 1 201 ? 19.637 -9.093 -32.554 1.00 95.56 201 ARG A CA 1
ATOM 1686 C C . ARG A 1 201 ? 19.389 -10.082 -33.689 1.00 95.56 201 ARG A C 1
ATOM 1688 O O . ARG A 1 201 ? 20.230 -10.946 -33.918 1.00 95.56 201 ARG A O 1
ATOM 1695 N N . THR A 1 202 ? 18.275 -9.944 -34.408 1.00 96.19 202 THR A N 1
ATOM 1696 C CA . THR A 1 202 ? 17.934 -10.814 -35.545 1.00 96.19 202 THR A CA 1
ATOM 1697 C C . THR A 1 202 ? 18.934 -10.639 -36.683 1.00 96.19 202 THR A C 1
ATOM 1699 O O . THR A 1 202 ? 19.436 -11.625 -37.217 1.00 96.19 202 THR A O 1
ATOM 1702 N N . LEU A 1 203 ? 19.296 -9.394 -37.005 1.00 96.69 203 LEU A N 1
ATOM 1703 C CA . LEU A 1 203 ? 20.306 -9.093 -38.015 1.00 96.69 203 LEU A CA 1
ATOM 1704 C C . LEU A 1 203 ? 21.665 -9.702 -37.645 1.00 96.69 203 LEU A C 1
ATOM 1706 O O . LEU A 1 203 ? 22.260 -10.411 -38.452 1.00 96.69 203 LEU A O 1
ATOM 1710 N N . THR A 1 204 ? 22.126 -9.478 -36.412 1.00 96.38 204 THR A N 1
ATOM 1711 C CA . THR A 1 204 ? 23.414 -9.998 -35.925 1.00 96.38 204 THR A CA 1
ATOM 1712 C C . THR A 1 204 ? 23.433 -11.524 -35.929 1.00 96.38 204 THR A C 1
ATOM 1714 O O . THR A 1 204 ? 24.398 -12.126 -36.393 1.00 96.38 204 THR A O 1
ATOM 1717 N N . TYR A 1 205 ? 22.357 -12.164 -35.462 1.00 95.88 205 TYR A N 1
ATOM 1718 C CA . TYR A 1 205 ? 22.236 -13.620 -35.463 1.00 95.88 205 TYR A CA 1
ATOM 1719 C C . TYR A 1 205 ? 22.270 -14.193 -36.883 1.00 95.88 205 TYR A C 1
ATOM 1721 O O . TYR A 1 205 ? 23.017 -15.132 -37.140 1.00 95.88 205 TYR A O 1
ATOM 1729 N N . ASN A 1 206 ? 21.531 -13.591 -37.819 1.00 96.19 206 ASN A N 1
ATOM 1730 C CA . ASN A 1 206 ? 21.514 -14.026 -39.214 1.00 96.19 206 ASN A CA 1
ATOM 1731 C C . ASN A 1 206 ? 22.892 -13.873 -39.870 1.00 96.19 206 ASN A C 1
ATOM 1733 O O . ASN A 1 206 ? 23.357 -14.799 -40.527 1.00 96.19 206 ASN A O 1
ATOM 1737 N N . VAL A 1 207 ? 23.581 -12.747 -39.656 1.00 97.00 207 VAL A N 1
ATOM 1738 C CA . VAL A 1 207 ? 24.943 -12.531 -40.176 1.00 97.00 207 VAL A CA 1
ATOM 1739 C C . VAL A 1 207 ? 25.921 -13.565 -39.611 1.00 97.00 207 VAL A C 1
ATOM 1741 O O . VAL A 1 207 ? 26.673 -14.169 -40.375 1.00 97.00 207 VAL A O 1
ATOM 1744 N N . MET A 1 208 ? 25.881 -13.823 -38.300 1.00 96.69 208 MET A N 1
ATOM 1745 C CA . MET A 1 208 ? 26.724 -14.840 -37.662 1.00 96.69 208 MET A CA 1
ATOM 1746 C C . MET A 1 208 ? 26.418 -16.248 -38.185 1.00 96.69 208 MET A C 1
ATOM 1748 O O . MET A 1 208 ? 27.341 -17.010 -38.462 1.00 96.69 208 MET A O 1
ATOM 1752 N N . LEU A 1 209 ? 25.140 -16.587 -38.376 1.00 96.81 209 LEU A N 1
ATOM 1753 C CA . LEU A 1 209 ? 24.717 -17.872 -38.929 1.00 96.81 209 LEU A CA 1
ATOM 1754 C C . LEU A 1 209 ? 25.245 -18.065 -40.358 1.00 96.81 209 LEU A C 1
ATOM 1756 O O . LEU A 1 209 ? 25.860 -19.091 -40.643 1.00 96.81 209 LEU A O 1
ATOM 1760 N N . TYR A 1 210 ? 25.068 -17.074 -41.240 1.00 97.12 210 TYR A N 1
ATOM 1761 C CA . TYR A 1 210 ? 25.588 -17.137 -42.609 1.00 97.12 210 TYR A CA 1
ATOM 1762 C C . TYR A 1 210 ? 27.119 -17.216 -42.644 1.00 97.12 210 TYR A C 1
ATOM 1764 O O . TYR A 1 210 ? 27.665 -17.971 -43.448 1.00 97.12 210 TYR A O 1
ATOM 1772 N N . ALA A 1 211 ? 27.816 -16.507 -41.751 1.00 97.06 211 ALA A N 1
ATOM 1773 C CA . ALA A 1 211 ? 29.271 -16.580 -41.638 1.00 97.06 211 ALA A CA 1
ATOM 1774 C C . ALA A 1 211 ? 29.754 -17.977 -41.204 1.00 97.06 211 ALA A C 1
ATOM 1776 O O . ALA A 1 211 ? 30.697 -18.508 -41.790 1.00 97.06 211 ALA A O 1
ATOM 1777 N N . ILE A 1 212 ? 29.087 -18.603 -40.226 1.00 97.19 212 ILE A N 1
ATOM 1778 C CA . ILE A 1 212 ? 29.400 -19.970 -39.779 1.00 97.19 212 ILE A CA 1
ATOM 1779 C C . ILE A 1 212 ? 29.136 -20.980 -40.901 1.00 97.19 212 ILE A C 1
ATOM 1781 O O . ILE A 1 212 ? 29.982 -21.833 -41.158 1.00 97.19 212 ILE A O 1
ATOM 1785 N N . ILE A 1 213 ? 28.002 -20.872 -41.603 1.00 96.94 213 ILE A N 1
ATOM 1786 C CA . ILE A 1 213 ? 27.682 -21.750 -42.740 1.00 96.94 213 ILE A CA 1
ATOM 1787 C C . ILE A 1 213 ? 28.742 -21.610 -43.837 1.00 96.94 213 ILE A C 1
ATOM 1789 O O . ILE A 1 213 ? 29.251 -22.619 -44.321 1.00 96.94 213 ILE A O 1
ATOM 1793 N N . ALA A 1 214 ? 29.122 -20.383 -44.200 1.00 96.31 214 ALA A N 1
ATOM 1794 C CA . ALA A 1 214 ? 30.163 -20.143 -45.195 1.00 96.31 214 ALA A CA 1
ATOM 1795 C C . ALA A 1 214 ? 31.509 -20.757 -44.776 1.00 96.31 214 ALA A C 1
ATOM 1797 O O . ALA A 1 214 ? 32.175 -21.393 -45.592 1.00 96.31 214 ALA A O 1
ATOM 1798 N N . LEU A 1 215 ? 31.885 -20.632 -43.499 1.00 96.19 215 LEU A N 1
ATOM 1799 C CA . LEU A 1 215 ? 33.104 -21.231 -42.958 1.00 96.19 215 LEU A CA 1
ATOM 1800 C C . LEU A 1 215 ? 33.061 -22.765 -43.011 1.00 96.19 215 LEU A C 1
ATOM 1802 O O . LEU A 1 215 ? 34.036 -23.382 -43.432 1.00 96.19 215 LEU A O 1
ATOM 1806 N N . LEU A 1 216 ? 31.933 -23.385 -42.649 1.00 95.50 216 LEU A N 1
ATOM 1807 C CA . LEU A 1 216 ? 31.748 -24.837 -42.752 1.00 95.50 216 LEU A CA 1
ATOM 1808 C C . LEU A 1 216 ? 31.844 -25.317 -44.204 1.00 95.50 216 LEU A C 1
ATOM 1810 O O . LEU A 1 216 ? 32.541 -26.291 -44.478 1.00 95.50 216 LEU A O 1
ATOM 1814 N N . VAL A 1 217 ? 31.212 -24.610 -45.144 1.00 94.56 217 VAL A N 1
ATOM 1815 C CA . VAL A 1 217 ? 31.286 -24.923 -46.578 1.00 94.56 217 VAL A CA 1
ATOM 1816 C C . VAL A 1 217 ? 32.730 -24.837 -47.075 1.00 94.56 217 VAL 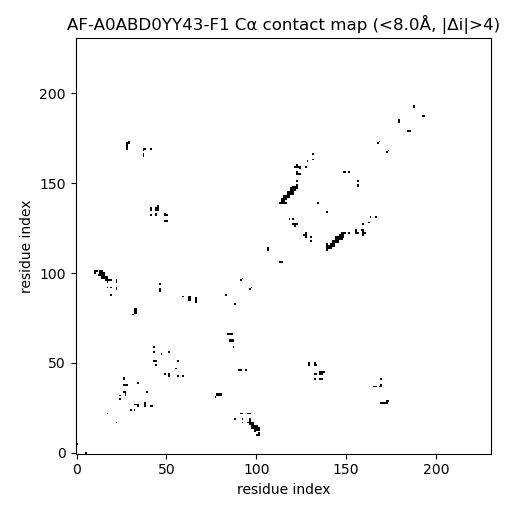A C 1
ATOM 1818 O O . VAL A 1 217 ? 33.219 -25.779 -47.698 1.00 94.56 217 VAL A O 1
ATOM 1821 N N . LEU A 1 218 ? 33.458 -23.770 -46.739 1.00 93.44 218 LEU A N 1
ATOM 1822 C CA . LEU A 1 218 ? 34.878 -23.655 -47.079 1.00 93.44 218 LEU A CA 1
ATOM 1823 C C . LEU A 1 218 ? 35.684 -24.824 -46.501 1.00 93.44 218 LEU A C 1
ATOM 1825 O O . LEU A 1 218 ? 36.419 -25.472 -47.242 1.00 93.44 218 LEU A O 1
ATOM 1829 N N . MET A 1 219 ? 35.495 -25.160 -45.223 1.00 92.44 219 MET A N 1
ATOM 1830 C CA . MET A 1 219 ? 36.165 -26.302 -44.590 1.00 92.44 219 MET A CA 1
ATOM 1831 C C . MET A 1 219 ? 35.869 -27.627 -45.303 1.00 92.44 219 MET A C 1
ATOM 1833 O O . MET A 1 219 ? 36.790 -28.415 -45.506 1.00 92.44 219 MET A O 1
ATOM 1837 N N . THR A 1 220 ? 34.632 -27.866 -45.754 1.00 89.88 220 THR A N 1
ATOM 1838 C CA . THR A 1 220 ? 34.316 -29.073 -46.539 1.00 89.88 220 THR A CA 1
ATOM 1839 C C . THR A 1 220 ? 35.067 -29.115 -47.868 1.00 89.88 220 THR A C 1
ATOM 1841 O O . THR A 1 220 ? 35.614 -30.161 -48.211 1.00 89.88 220 THR A O 1
ATOM 1844 N N . PHE A 1 221 ? 35.188 -27.988 -48.577 1.00 87.56 221 PHE A N 1
ATOM 1845 C CA . PHE A 1 221 ? 35.979 -27.910 -49.810 1.00 87.56 221 PHE A CA 1
ATOM 1846 C C . PHE A 1 221 ? 37.483 -28.090 -49.567 1.00 87.56 221 PHE A C 1
ATOM 1848 O O . PHE A 1 221 ? 38.166 -28.681 -50.402 1.00 87.56 221 PHE A O 1
ATOM 1855 N N . TYR A 1 222 ? 38.008 -27.612 -48.436 1.00 85.00 222 TYR A N 1
ATOM 1856 C CA . TYR A 1 222 ? 39.411 -27.819 -48.068 1.00 85.00 222 TYR A CA 1
ATOM 1857 C C . TYR A 1 222 ? 39.705 -29.268 -47.646 1.00 85.00 222 TYR A C 1
ATOM 1859 O O . TYR A 1 222 ? 40.750 -29.793 -48.025 1.00 85.00 222 TYR A O 1
ATOM 1867 N N . CYS A 1 223 ? 38.802 -29.930 -46.912 1.00 80.50 223 CYS A N 1
ATOM 1868 C CA . CYS A 1 223 ? 38.977 -31.317 -46.462 1.00 80.50 223 CYS A CA 1
ATOM 1869 C C . CYS A 1 223 ? 38.652 -32.369 -47.535 1.00 80.50 223 CYS A C 1
ATOM 1871 O O . CYS A 1 223 ? 39.272 -33.426 -47.539 1.00 80.50 223 CYS A O 1
ATOM 1873 N N . CYS A 1 224 ? 37.710 -32.104 -48.446 1.00 73.12 224 CYS A N 1
ATOM 1874 C CA . CYS A 1 224 ? 37.309 -33.031 -49.514 1.00 73.12 224 CYS A CA 1
ATOM 1875 C C . CYS A 1 224 ? 37.959 -32.697 -50.865 1.00 73.12 224 CYS A C 1
ATOM 1877 O O . CYS A 1 224 ? 37.347 -32.917 -51.911 1.00 73.12 224 CYS A O 1
ATOM 1879 N N . LYS A 1 225 ? 39.186 -32.155 -50.878 1.00 69.94 225 LYS A N 1
ATOM 1880 C CA . LYS A 1 225 ? 39.952 -32.072 -52.127 1.00 69.94 225 LYS A CA 1
ATOM 1881 C C . LYS A 1 225 ? 40.222 -33.502 -52.618 1.00 69.94 225 LYS A C 1
ATOM 1883 O O . LYS A 1 225 ? 40.891 -34.242 -51.901 1.00 69.94 225 LYS A O 1
ATOM 1888 N N . PRO A 1 226 ? 39.719 -33.909 -53.798 1.00 61.81 226 PRO A N 1
ATOM 1889 C CA . PRO A 1 226 ? 40.011 -35.232 -54.326 1.00 61.81 226 PRO A CA 1
ATOM 1890 C C . PRO A 1 226 ? 41.514 -35.323 -54.602 1.00 61.81 226 PRO A C 1
ATOM 1892 O O . PRO A 1 226 ? 42.071 -34.456 -55.281 1.00 61.81 226 PRO A O 1
ATOM 1895 N N . GLU A 1 227 ? 42.173 -36.355 -54.068 1.00 60.88 227 GLU A N 1
ATOM 1896 C CA . GLU A 1 227 ? 43.502 -36.749 -54.530 1.00 60.88 227 GLU A CA 1
ATOM 1897 C C . GLU A 1 227 ? 43.395 -37.018 -56.031 1.00 60.88 227 GLU A C 1
ATOM 1899 O O . GLU A 1 227 ? 42.776 -37.988 -56.473 1.00 60.88 227 GLU A O 1
ATOM 1904 N N . VAL A 1 228 ? 43.952 -36.108 -56.829 1.00 61.12 228 VAL A N 1
ATOM 1905 C CA . VAL A 1 228 ? 44.145 -36.332 -58.256 1.00 61.12 228 VAL A CA 1
ATOM 1906 C C . VAL A 1 228 ? 45.161 -37.463 -58.357 1.00 61.12 228 VAL A C 1
ATOM 1908 O O . VAL A 1 228 ? 46.360 -37.262 -58.174 1.00 61.12 228 VAL A O 1
ATOM 1911 N N . THR A 1 229 ? 44.658 -38.673 -58.576 1.00 51.06 229 THR A N 1
ATOM 1912 C CA . THR A 1 229 ? 45.460 -39.850 -58.888 1.00 51.06 229 THR A CA 1
ATOM 1913 C C . THR A 1 229 ? 46.127 -39.602 -60.238 1.00 51.06 229 THR A C 1
ATOM 1915 O O . THR A 1 229 ? 45.509 -39.719 -61.293 1.00 51.06 229 THR A O 1
ATOM 1918 N N . HIS A 1 230 ? 47.392 -39.180 -60.204 1.00 49.75 230 HIS A N 1
ATOM 1919 C CA . HIS A 1 230 ? 48.250 -39.175 -61.382 1.00 49.75 230 HIS A CA 1
ATOM 1920 C C . HIS A 1 230 ? 48.564 -40.632 -61.741 1.00 49.75 230 HIS A C 1
ATOM 1922 O O . HIS A 1 230 ? 49.352 -41.282 -61.054 1.00 49.75 230 HIS A O 1
ATOM 1928 N N . GLY A 1 231 ? 47.875 -41.141 -62.765 1.00 45.62 231 GLY A N 1
ATOM 1929 C CA . GLY A 1 231 ? 48.274 -42.336 -63.512 1.00 45.62 231 GLY A CA 1
ATOM 1930 C C . GLY A 1 231 ? 49.381 -42.034 -64.510 1.00 45.62 231 GLY A C 1
ATOM 1931 O O . GLY A 1 231 ? 49.492 -40.857 -64.928 1.00 45.62 231 GLY A O 1
#